Protein AF-A0A7S3RSC1-F1 (afdb_monomer)

Structure (mmCIF, N/CA/C/O backbone):
data_AF-A0A7S3RSC1-F1
#
_entry.id   AF-A0A7S3RSC1-F1
#
loop_
_atom_site.group_PDB
_atom_site.id
_atom_site.type_symbol
_atom_site.label_atom_id
_atom_site.label_alt_id
_atom_site.label_comp_id
_atom_site.label_asym_id
_atom_site.label_entity_id
_atom_site.label_seq_id
_atom_site.pdbx_PDB_ins_code
_atom_site.Cartn_x
_atom_site.Cartn_y
_atom_site.Cartn_z
_atom_site.occupancy
_atom_site.B_iso_or_equiv
_atom_site.auth_seq_id
_atom_site.auth_comp_id
_atom_site.auth_asym_id
_atom_site.auth_atom_id
_atom_site.pdbx_PDB_model_num
ATOM 1 N N . ALA A 1 1 ? -60.407 -25.930 -36.456 1.00 52.09 1 ALA A N 1
ATOM 2 C CA . ALA A 1 1 ? -60.220 -24.489 -36.729 1.00 52.09 1 ALA A CA 1
ATOM 3 C C . ALA A 1 1 ? -61.277 -23.708 -35.962 1.00 52.09 1 ALA A C 1
ATOM 5 O O . ALA A 1 1 ? -62.392 -24.206 -35.848 1.00 52.09 1 ALA A O 1
ATOM 6 N N . PRO A 1 2 ? -60.918 -22.551 -35.393 1.00 59.12 2 PRO A N 1
ATOM 7 C CA . PRO A 1 2 ? -61.461 -21.304 -35.944 1.00 59.12 2 PRO A CA 1
ATOM 8 C C . PRO A 1 2 ? -60.361 -20.266 -36.227 1.00 59.12 2 PRO A C 1
ATOM 10 O O . PRO A 1 2 ? -59.358 -20.214 -35.521 1.00 59.12 2 PRO A O 1
ATOM 13 N N . HIS A 1 3 ? -60.561 -19.422 -37.241 1.00 49.22 3 HIS A N 1
ATOM 14 C CA . HIS A 1 3 ? -59.732 -18.232 -37.463 1.00 49.22 3 HIS A CA 1
ATOM 15 C C . HIS A 1 3 ? -60.377 -17.024 -36.770 1.00 49.22 3 HIS A C 1
ATOM 17 O O . HIS A 1 3 ? -61.541 -16.723 -37.025 1.00 49.22 3 HIS A O 1
ATOM 23 N N . GLY A 1 4 ? -59.623 -16.340 -35.905 1.00 54.25 4 GLY A N 1
ATOM 24 C CA . GLY A 1 4 ? -60.003 -15.046 -35.324 1.00 54.25 4 GLY A CA 1
ATOM 25 C C . GLY A 1 4 ? -59.421 -13.871 -36.130 1.00 54.25 4 GLY A C 1
ATOM 26 O O . GLY A 1 4 ? -58.353 -14.031 -36.724 1.00 54.25 4 GLY A O 1
ATOM 27 N N . PRO A 1 5 ? -60.095 -12.706 -36.183 1.00 70.88 5 PRO A N 1
ATOM 28 C CA . PRO A 1 5 ? -59.667 -11.568 -37.000 1.00 70.88 5 PRO A CA 1
ATOM 29 C C . PRO A 1 5 ? -58.577 -10.704 -36.327 1.00 70.88 5 PRO A C 1
ATOM 31 O O . PRO A 1 5 ? -58.521 -10.632 -35.098 1.00 70.88 5 PRO A O 1
ATOM 34 N N . PRO A 1 6 ? -57.744 -9.988 -37.108 1.00 60.97 6 PRO A N 1
ATOM 35 C CA . PRO A 1 6 ? -56.799 -9.001 -36.585 1.00 60.97 6 PRO A CA 1
ATOM 36 C C . PRO A 1 6 ? -57.504 -7.678 -36.236 1.00 60.97 6 PRO A C 1
ATOM 38 O O . PRO A 1 6 ? -58.285 -7.160 -37.034 1.00 60.97 6 PRO A O 1
ATOM 41 N N . ALA A 1 7 ? -57.201 -7.106 -35.067 1.00 57.28 7 ALA A N 1
ATOM 42 C CA . ALA A 1 7 ? -57.778 -5.843 -34.597 1.00 57.28 7 ALA A CA 1
ATOM 43 C C . ALA A 1 7 ? -56.766 -4.680 -34.647 1.00 57.28 7 ALA A C 1
ATOM 45 O O . ALA A 1 7 ? -55.602 -4.828 -34.284 1.00 57.28 7 ALA A O 1
ATOM 46 N N . SER A 1 8 ? -57.251 -3.528 -35.111 1.00 54.34 8 SER A N 1
ATOM 47 C CA . SER A 1 8 ? -56.540 -2.301 -35.494 1.00 54.34 8 SER A CA 1
ATOM 48 C C . SER A 1 8 ? -55.375 -1.812 -34.621 1.00 54.34 8 SER A C 1
ATOM 50 O O . SER A 1 8 ? -55.466 -1.717 -33.399 1.00 54.34 8 SER A O 1
ATOM 52 N N . LEU A 1 9 ? -54.344 -1.302 -35.306 1.00 49.41 9 LEU A N 1
ATOM 53 C CA . LEU A 1 9 ? -53.326 -0.400 -34.758 1.00 49.41 9 LEU A CA 1
ATOM 54 C C . LEU A 1 9 ? -53.970 0.878 -34.186 1.00 49.41 9 LEU A C 1
ATOM 56 O O . LEU A 1 9 ? -54.550 1.669 -34.931 1.00 49.41 9 LEU A O 1
ATOM 60 N N . ALA A 1 10 ? -53.806 1.124 -32.886 1.00 52.69 10 ALA A N 1
ATOM 61 C CA . ALA A 1 10 ? -54.177 2.386 -32.248 1.00 52.69 10 ALA A CA 1
ATOM 62 C C . ALA A 1 10 ? -52.951 3.312 -32.143 1.00 52.69 10 ALA A C 1
ATOM 64 O O . ALA A 1 10 ? -52.103 3.146 -31.267 1.00 52.69 10 ALA A O 1
ATOM 65 N N . VAL A 1 11 ? -52.846 4.302 -33.037 1.00 54.62 11 VAL A N 1
ATOM 66 C CA . VAL A 1 11 ? -51.752 5.291 -33.014 1.00 54.62 11 VAL A CA 1
ATOM 67 C C . VAL A 1 11 ? -51.987 6.299 -31.885 1.00 54.62 11 VAL A C 1
ATOM 69 O O . VAL A 1 11 ? -52.678 7.306 -32.057 1.00 54.62 11 VAL A O 1
ATOM 72 N N . ALA A 1 12 ? -51.405 6.030 -30.717 1.00 52.81 12 ALA A N 1
ATOM 73 C CA . ALA A 1 12 ? -51.439 6.932 -29.572 1.00 52.81 12 ALA A CA 1
ATOM 74 C C . ALA A 1 12 ? -50.651 8.223 -29.870 1.00 52.81 12 ALA A C 1
ATOM 76 O O . ALA A 1 12 ? -49.420 8.238 -29.877 1.00 52.81 12 ALA A O 1
ATOM 77 N N . ARG A 1 13 ? -51.365 9.327 -30.122 1.00 56.28 13 ARG A N 1
ATOM 78 C CA . ARG A 1 13 ? -50.759 10.658 -30.274 1.00 56.28 13 ARG A CA 1
ATOM 79 C C . ARG A 1 13 ? -50.135 11.109 -28.949 1.00 56.28 13 ARG A C 1
ATOM 81 O O . ARG A 1 13 ? -50.829 11.219 -27.942 1.00 56.28 13 ARG A O 1
ATOM 88 N N . LEU A 1 14 ? -48.839 11.421 -28.978 1.00 50.50 14 LEU A N 1
ATOM 89 C CA . LEU A 1 14 ? -48.087 11.961 -27.842 1.00 50.50 14 LEU A CA 1
ATOM 90 C C . LEU A 1 14 ? -48.482 13.420 -27.557 1.00 50.50 14 LEU A C 1
ATOM 92 O O . LEU A 1 14 ? -47.854 14.359 -28.044 1.00 50.50 14 LEU A O 1
ATOM 96 N N . THR A 1 15 ? -49.525 13.614 -26.752 1.00 61.00 15 THR A N 1
ATOM 97 C CA . THR A 1 15 ? -49.905 14.935 -26.231 1.00 61.00 15 THR A CA 1
ATOM 98 C C . THR A 1 15 ? -48.984 15.318 -25.070 1.00 61.00 15 THR A C 1
ATOM 100 O O . THR A 1 15 ? -49.242 14.973 -23.919 1.00 61.00 15 THR A O 1
ATOM 103 N N . LEU A 1 16 ? -47.891 16.023 -25.375 1.00 63.22 16 LEU A N 1
ATOM 104 C CA . LEU A 1 16 ? -46.964 16.572 -24.378 1.00 63.22 16 LEU A CA 1
ATOM 105 C C . LEU A 1 16 ? -47.671 17.593 -23.457 1.00 63.22 16 LEU A C 1
ATOM 107 O O . LEU A 1 16 ? -48.213 18.578 -23.967 1.00 63.22 16 LEU A O 1
ATOM 111 N N . PRO A 1 17 ? -47.653 17.418 -22.120 1.00 66.06 17 PRO A N 1
ATOM 112 C CA . PRO A 1 17 ? -48.167 18.420 -21.192 1.00 66.06 17 PRO A CA 1
ATOM 113 C C . PRO A 1 17 ? -47.237 19.643 -21.114 1.00 66.06 17 PRO A C 1
ATOM 115 O O . PRO A 1 17 ? -46.012 19.527 -21.123 1.00 66.06 17 PRO A O 1
ATOM 118 N N . HIS A 1 18 ? -47.834 20.832 -21.035 1.00 66.75 18 HIS A N 1
ATOM 119 C CA . HIS A 1 18 ? -47.132 22.118 -21.026 1.00 66.75 18 HIS A CA 1
ATOM 120 C C . HIS A 1 18 ? -46.450 22.393 -19.667 1.00 66.75 18 HIS A C 1
ATOM 122 O O . HIS A 1 18 ? -47.103 22.229 -18.634 1.00 66.75 18 HIS A O 1
ATOM 128 N N . PRO A 1 19 ? -45.181 22.848 -19.624 1.00 73.12 19 PRO A N 1
ATOM 129 C CA . PRO A 1 19 ? -44.508 23.167 -18.366 1.00 73.12 19 PRO A CA 1
ATOM 130 C C . PRO A 1 19 ? -45.034 24.484 -17.756 1.00 73.12 19 PRO A C 1
ATOM 132 O O . PRO A 1 19 ? -45.193 25.472 -18.480 1.00 73.12 19 PRO A O 1
ATOM 135 N N . PRO A 1 20 ? -45.279 24.553 -16.433 1.00 66.88 20 PRO A N 1
ATOM 136 C CA . PRO A 1 20 ? -45.721 25.781 -15.778 1.00 66.88 20 PRO A CA 1
ATOM 137 C C . PRO A 1 20 ? -44.596 26.826 -15.725 1.00 66.88 20 PRO A C 1
ATOM 139 O O . PRO A 1 20 ? -43.451 26.523 -15.391 1.00 66.88 20 PRO A O 1
ATOM 142 N N . ARG A 1 21 ? -44.930 28.087 -16.022 1.00 56.00 21 ARG A N 1
ATOM 143 C CA . ARG A 1 21 ? -43.993 29.217 -15.934 1.00 56.00 21 ARG A CA 1
ATOM 144 C C . ARG A 1 21 ? -43.819 29.657 -14.478 1.00 56.00 21 ARG A C 1
ATOM 146 O O . ARG A 1 21 ? -44.781 30.112 -13.865 1.00 56.00 21 ARG A O 1
ATOM 153 N N . LEU A 1 22 ? -42.596 29.586 -13.955 1.00 69.00 22 LEU A N 1
ATOM 154 C CA . LEU A 1 22 ? -42.245 30.177 -12.660 1.00 69.00 22 LEU A CA 1
ATOM 155 C C . LEU A 1 22 ? -41.920 31.678 -12.815 1.00 69.00 22 LEU A C 1
ATOM 157 O O . LEU A 1 22 ? -41.262 32.051 -13.790 1.00 69.00 22 LEU A O 1
ATOM 161 N N . PRO A 1 23 ? -42.357 32.552 -11.887 1.00 62.09 23 PRO A N 1
ATOM 162 C CA . PRO A 1 23 ? -42.063 33.981 -11.942 1.00 62.09 23 PRO A CA 1
ATOM 163 C C . PRO A 1 23 ? -40.624 34.289 -11.497 1.00 62.09 23 PRO A C 1
ATOM 165 O O . PRO A 1 23 ? -40.149 33.794 -10.476 1.00 62.09 23 PRO A O 1
ATOM 168 N N . LEU A 1 24 ? -39.944 35.165 -12.240 1.00 53.75 24 LEU A N 1
ATOM 169 C CA . LEU A 1 24 ? -38.608 35.663 -11.904 1.00 53.75 24 LEU A CA 1
ATOM 170 C C . LEU A 1 24 ? -38.687 36.726 -10.796 1.00 53.75 24 LEU A C 1
ATOM 172 O O . LEU A 1 24 ? -38.751 37.920 -11.083 1.00 53.75 24 LEU A O 1
ATOM 176 N N . HIS A 1 25 ? -38.656 36.306 -9.530 1.00 55.81 25 HIS A N 1
ATOM 177 C CA . HIS A 1 25 ? -38.507 37.241 -8.413 1.00 55.81 25 HIS A CA 1
ATOM 178 C C . HIS A 1 25 ? -37.029 37.586 -8.186 1.00 55.81 25 HIS A C 1
ATOM 180 O O . HIS A 1 25 ? -36.290 36.873 -7.509 1.00 55.81 25 HIS A O 1
ATOM 186 N N . THR A 1 26 ? -36.588 38.707 -8.755 1.00 54.84 26 THR A N 1
ATOM 187 C CA . THR A 1 26 ? -35.277 39.296 -8.461 1.00 54.84 26 THR A CA 1
ATOM 188 C C . THR A 1 26 ? -35.242 39.839 -7.033 1.00 54.84 26 THR A C 1
ATOM 190 O O . THR A 1 26 ? -35.991 40.763 -6.716 1.00 54.84 26 THR A O 1
ATOM 193 N N . HIS A 1 27 ? -34.329 39.333 -6.202 1.00 59.62 27 HIS A N 1
ATOM 194 C CA . HIS A 1 27 ? -33.933 39.971 -4.944 1.00 59.62 27 HIS A CA 1
ATOM 195 C C . HIS A 1 27 ? -32.474 40.449 -5.042 1.00 59.62 27 HIS A C 1
ATOM 197 O O . HIS A 1 27 ? -31.606 39.651 -5.405 1.00 59.62 27 HIS A O 1
ATOM 203 N N . PRO A 1 28 ? -32.176 41.728 -4.748 1.00 57.78 28 PRO A N 1
ATOM 204 C CA . PRO A 1 28 ? -30.807 42.227 -4.719 1.00 57.78 28 PRO A CA 1
ATOM 205 C C . PRO A 1 28 ? -30.093 41.855 -3.409 1.00 57.78 28 PRO A C 1
ATOM 207 O O . PRO A 1 28 ? -30.738 41.709 -2.377 1.00 57.78 28 PRO A O 1
ATOM 210 N N . ALA A 1 29 ? -28.763 41.746 -3.510 1.00 50.09 29 ALA A N 1
ATOM 211 C CA . ALA A 1 29 ? -27.701 41.876 -2.498 1.00 50.09 29 ALA A CA 1
ATOM 212 C C . ALA A 1 29 ? -28.018 41.758 -0.987 1.00 50.09 29 ALA A C 1
ATOM 214 O O . ALA A 1 29 ? -28.895 42.438 -0.476 1.00 50.09 29 ALA A O 1
ATOM 215 N N . LEU A 1 30 ? -27.118 41.091 -0.244 1.00 50.97 30 LEU A N 1
ATOM 216 C CA . LEU A 1 30 ? -26.369 41.680 0.889 1.00 50.97 30 LEU A CA 1
ATOM 217 C C . LEU A 1 30 ? -25.223 40.737 1.341 1.00 50.97 30 LEU A C 1
ATOM 219 O O . LEU A 1 30 ? -25.374 39.522 1.340 1.00 50.97 30 LEU A O 1
ATOM 223 N N . LEU A 1 31 ? -24.081 41.329 1.716 1.00 51.41 31 LEU A N 1
ATOM 224 C CA . LEU A 1 31 ? -22.912 40.750 2.413 1.00 51.41 31 LEU A CA 1
ATOM 225 C C . LEU A 1 31 ? -22.447 39.328 2.010 1.00 51.41 31 LEU A C 1
ATOM 227 O O . LEU A 1 31 ? -22.673 38.349 2.724 1.00 51.41 31 LEU A O 1
ATOM 231 N N . SER A 1 32 ? -21.591 39.251 0.984 1.00 44.88 32 SER A N 1
ATOM 232 C CA . SER A 1 32 ? -20.537 38.223 0.994 1.00 44.88 32 SER A CA 1
ATOM 233 C C . SER A 1 32 ? -19.529 38.553 2.104 1.00 44.88 32 SER A C 1
ATOM 235 O O . SER A 1 32 ? -19.110 39.704 2.244 1.00 44.88 32 SER A O 1
ATOM 237 N N . ARG A 1 33 ? -19.175 37.562 2.927 1.00 59.78 33 ARG A N 1
ATOM 238 C CA . ARG A 1 33 ? -18.290 37.731 4.095 1.00 59.78 33 ARG A CA 1
ATOM 239 C C . ARG A 1 33 ? -16.827 37.876 3.642 1.00 59.78 33 ARG A C 1
ATOM 241 O O . ARG A 1 33 ? -16.446 37.238 2.661 1.00 59.78 33 ARG A O 1
ATOM 248 N N . PRO A 1 34 ? -15.985 38.662 4.340 1.00 58.81 34 PRO A N 1
ATOM 249 C CA . PRO A 1 34 ? -14.574 38.775 3.987 1.00 58.81 34 PRO A CA 1
ATOM 250 C C . PRO A 1 34 ? -13.874 37.416 4.111 1.00 58.81 34 PRO A C 1
ATOM 252 O O . PRO A 1 34 ? -13.993 36.736 5.132 1.00 58.81 34 PRO A O 1
ATOM 255 N N . MET A 1 35 ? -13.120 37.042 3.075 1.00 46.06 35 MET A N 1
ATOM 256 C CA . MET A 1 35 ? -12.218 35.891 3.109 1.00 46.06 35 MET A CA 1
ATOM 257 C C . MET A 1 35 ? -11.156 36.117 4.186 1.00 46.06 35 MET A C 1
ATOM 259 O O . MET A 1 35 ? -10.300 36.991 4.048 1.00 46.06 35 MET A O 1
ATOM 263 N N . SER A 1 36 ? -11.206 35.330 5.262 1.00 48.25 36 SER A N 1
ATOM 264 C CA . SER A 1 36 ? -10.153 35.328 6.275 1.00 48.25 36 SER A CA 1
ATOM 265 C C . SER A 1 36 ? -8.929 34.622 5.697 1.00 48.25 36 SER A C 1
ATOM 267 O O . SER A 1 36 ? -8.838 33.395 5.697 1.00 48.25 36 SER A O 1
ATOM 269 N N . VAL A 1 37 ? -8.009 35.411 5.141 1.00 50.31 37 VAL A N 1
ATOM 270 C CA . VAL A 1 37 ? -6.727 34.935 4.612 1.00 50.31 37 VAL A CA 1
ATOM 271 C C . VAL A 1 37 ? -5.821 34.493 5.761 1.00 50.31 37 VAL A C 1
ATOM 273 O O . VAL A 1 37 ? -4.965 35.237 6.232 1.00 50.31 37 VAL A O 1
ATOM 276 N N . PHE A 1 38 ? -6.022 33.260 6.227 1.00 44.09 38 PHE A N 1
ATOM 277 C CA . PHE A 1 38 ? -5.171 32.617 7.225 1.00 44.09 38 PHE A CA 1
ATOM 278 C C . PHE A 1 38 ? -3.805 32.273 6.613 1.00 44.09 38 PHE A C 1
ATOM 280 O O . PHE A 1 38 ? -3.524 31.143 6.215 1.00 44.09 38 PHE A O 1
ATOM 287 N N . THR A 1 39 ? -2.934 33.278 6.523 1.00 54.06 39 THR A N 1
ATOM 288 C CA . THR A 1 39 ? -1.543 33.152 6.077 1.00 54.06 39 THR A CA 1
ATOM 289 C C . THR A 1 39 ? -0.688 32.484 7.158 1.00 54.06 39 THR A C 1
ATOM 291 O O . THR A 1 39 ? 0.206 33.108 7.733 1.00 54.06 39 THR A O 1
ATOM 294 N N . LEU A 1 40 ? -0.960 31.210 7.456 1.00 44.56 40 LEU A N 1
ATOM 295 C CA . LEU A 1 40 ? -0.165 30.412 8.390 1.00 44.56 40 LEU A CA 1
ATOM 296 C C . LEU A 1 40 ? 1.123 29.927 7.706 1.00 44.56 40 LEU A C 1
ATOM 298 O O . LEU A 1 40 ? 1.284 28.757 7.365 1.00 44.56 40 LEU A O 1
ATOM 302 N N . SER A 1 41 ? 2.036 30.866 7.461 1.00 45.03 41 SER A N 1
ATOM 303 C CA . SER A 1 41 ? 3.346 30.568 6.889 1.00 45.03 41 SER A CA 1
ATOM 304 C C . SER A 1 41 ? 4.318 30.061 7.956 1.00 45.03 41 SER A C 1
ATOM 306 O O . SER A 1 41 ? 4.399 30.614 9.049 1.00 45.03 41 SER A O 1
ATOM 308 N N . HIS A 1 42 ? 5.117 29.065 7.572 1.00 52.28 42 HIS A N 1
ATOM 309 C CA . HIS A 1 42 ? 6.336 28.614 8.247 1.00 52.28 42 HIS A CA 1
ATOM 310 C C . HIS A 1 42 ? 6.219 28.054 9.682 1.00 52.28 42 HIS A C 1
ATOM 312 O O . HIS A 1 42 ? 6.283 28.776 10.675 1.00 52.28 42 HIS A O 1
ATOM 318 N N . ARG A 1 43 ? 6.384 26.727 9.782 1.00 56.47 43 ARG A N 1
ATOM 319 C CA . ARG A 1 43 ? 7.538 26.175 10.517 1.00 56.47 43 ARG A CA 1
ATOM 320 C C . ARG A 1 43 ? 7.989 24.824 9.957 1.00 56.47 43 ARG A C 1
ATOM 322 O O . ARG A 1 43 ? 7.339 23.804 10.139 1.00 56.47 43 ARG A O 1
ATOM 329 N N . LEU A 1 44 ? 9.158 24.840 9.320 1.00 53.47 44 LEU A N 1
ATOM 330 C CA . LEU A 1 44 ? 9.995 23.656 9.141 1.00 53.47 44 LEU A CA 1
ATOM 331 C C . LEU A 1 44 ? 10.424 23.131 10.517 1.00 53.47 44 LEU A C 1
ATOM 333 O O . LEU A 1 44 ? 10.986 23.897 11.298 1.00 53.47 44 LEU A O 1
ATOM 337 N N . LEU A 1 45 ? 10.230 21.837 10.767 1.00 55.84 45 LEU A N 1
ATOM 338 C CA . LEU A 1 45 ? 11.041 21.030 11.686 1.00 55.84 45 LEU A CA 1
ATOM 339 C C . LEU A 1 45 ? 10.741 19.551 11.418 1.00 55.84 45 LEU A C 1
ATOM 341 O O . LEU A 1 45 ? 9.681 19.043 11.769 1.00 55.84 45 LEU A O 1
ATOM 345 N N . GLY A 1 46 ? 11.658 18.871 10.729 1.00 47.91 46 GLY A N 1
ATOM 346 C CA . GLY A 1 46 ? 11.503 17.455 10.411 1.00 47.91 46 GLY A CA 1
ATOM 347 C C . GLY A 1 46 ? 11.793 16.579 11.627 1.00 47.91 46 GLY A C 1
ATOM 348 O O . GLY A 1 46 ? 12.873 16.671 12.205 1.00 47.91 46 GLY A O 1
ATOM 349 N N . VAL A 1 47 ? 10.865 15.684 11.967 1.00 49.00 47 VAL A N 1
ATOM 350 C CA . VAL A 1 47 ? 11.076 14.624 12.960 1.00 49.00 47 VAL A CA 1
ATOM 351 C C . VAL A 1 47 ? 10.988 13.278 12.246 1.00 49.00 47 VAL A C 1
ATOM 353 O O . VAL A 1 47 ? 9.916 12.696 12.107 1.00 49.00 47 VAL A O 1
ATOM 356 N N . ARG A 1 48 ? 12.135 12.765 11.780 1.00 49.06 48 ARG A N 1
ATOM 357 C CA . ARG A 1 48 ? 12.253 11.352 11.383 1.00 49.06 48 ARG A CA 1
ATOM 358 C C . ARG A 1 48 ? 12.237 10.521 12.667 1.00 49.06 48 ARG A C 1
ATOM 360 O O . ARG A 1 48 ? 13.282 10.324 13.284 1.00 49.06 48 ARG A O 1
ATOM 367 N N . ALA A 1 49 ? 11.0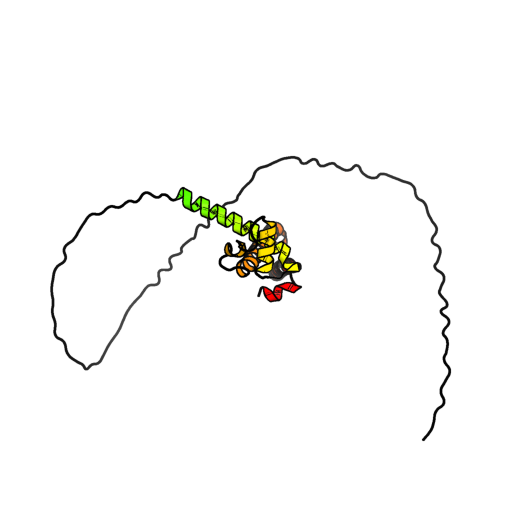50 10.090 13.091 1.00 43.66 49 ALA A N 1
ATOM 368 C CA . ALA A 1 49 ? 10.845 9.288 14.295 1.00 43.66 49 ALA A CA 1
ATOM 369 C C . ALA A 1 49 ? 11.396 7.860 14.107 1.00 43.66 49 ALA A C 1
ATOM 371 O O . ALA A 1 49 ? 10.661 6.913 13.844 1.00 43.66 49 ALA A O 1
ATOM 372 N N . GLY A 1 50 ? 12.719 7.714 14.210 1.00 43.34 50 GLY A N 1
ATOM 373 C CA . GLY A 1 50 ? 13.421 6.437 14.091 1.00 43.34 50 GLY A CA 1
ATOM 374 C C . GLY A 1 50 ? 13.150 5.515 15.278 1.00 43.34 50 GLY A C 1
ATOM 375 O O . GLY A 1 50 ? 13.972 5.417 16.189 1.00 43.34 50 GLY A O 1
ATOM 376 N N . TYR A 1 51 ? 12.009 4.824 15.267 1.00 48.00 51 TYR A N 1
ATOM 377 C CA . TYR A 1 51 ? 11.647 3.848 16.292 1.00 48.00 51 TYR A CA 1
ATOM 378 C C . TYR A 1 51 ? 12.479 2.566 16.166 1.00 48.00 51 TYR A C 1
ATOM 380 O O . TYR A 1 51 ? 12.112 1.600 15.501 1.00 48.00 51 TYR A O 1
ATOM 388 N N . SER A 1 52 ? 13.624 2.561 16.851 1.00 48.19 52 SER A N 1
ATOM 389 C CA . SER A 1 52 ? 14.444 1.366 17.046 1.00 48.19 52 SER A CA 1
ATOM 390 C C . SER A 1 52 ? 13.666 0.313 17.844 1.00 48.19 52 SER A C 1
ATOM 392 O O . SER A 1 52 ? 13.351 0.510 19.021 1.00 48.19 52 SER A O 1
ATOM 394 N N . ALA A 1 53 ? 13.341 -0.811 17.203 1.00 45.28 53 ALA A N 1
ATOM 395 C CA . ALA A 1 53 ? 12.560 -1.886 17.803 1.00 45.28 53 ALA A CA 1
ATOM 396 C C . ALA A 1 53 ? 13.380 -2.663 18.853 1.00 45.28 53 ALA A C 1
ATOM 398 O O . ALA A 1 53 ? 14.067 -3.638 18.546 1.00 45.28 53 ALA A O 1
ATOM 399 N N . ALA A 1 54 ? 13.289 -2.243 20.118 1.00 47.78 54 ALA A N 1
ATOM 400 C CA . ALA A 1 54 ? 13.920 -2.914 21.254 1.00 47.78 54 ALA A CA 1
ATOM 401 C C . ALA A 1 54 ? 13.262 -4.281 21.548 1.00 47.78 54 ALA A C 1
ATOM 403 O O . ALA A 1 54 ? 12.367 -4.404 22.389 1.00 47.78 54 ALA A O 1
ATOM 404 N N . GLY A 1 55 ? 13.710 -5.321 20.838 1.00 38.22 55 GLY A N 1
ATOM 405 C CA . GLY A 1 55 ? 13.213 -6.691 20.965 1.00 38.22 55 GLY A CA 1
ATOM 406 C C . GLY A 1 55 ? 13.418 -7.278 22.365 1.00 38.22 55 GLY A C 1
ATOM 407 O O . GLY A 1 55 ? 14.527 -7.647 22.747 1.00 38.22 55 GLY A O 1
ATOM 408 N N . ARG A 1 56 ? 12.332 -7.412 23.135 1.00 50.59 56 ARG A N 1
ATOM 409 C CA . ARG A 1 56 ? 12.343 -8.062 24.456 1.00 50.59 56 ARG A CA 1
ATOM 410 C C . ARG A 1 56 ? 12.328 -9.587 24.321 1.00 50.59 56 ARG A C 1
ATOM 412 O O . ARG A 1 56 ? 11.272 -10.214 24.371 1.00 50.59 56 ARG A O 1
ATOM 419 N N . CYS A 1 57 ? 13.509 -10.187 24.188 1.00 38.72 57 CYS A N 1
ATOM 420 C CA . CYS A 1 57 ? 13.698 -11.640 24.183 1.00 38.72 57 CYS A CA 1
ATOM 421 C C . CYS A 1 57 ? 13.389 -12.268 25.558 1.00 38.72 57 CYS A C 1
ATOM 423 O O . CYS A 1 57 ? 14.279 -12.458 26.387 1.00 38.72 57 CYS A O 1
ATOM 425 N N . VAL A 1 58 ? 12.124 -12.619 25.807 1.00 49.34 58 VAL A N 1
ATOM 426 C CA . VAL A 1 58 ? 11.713 -13.359 27.013 1.00 49.34 58 VAL A CA 1
ATOM 427 C C . VAL A 1 58 ? 12.116 -14.831 26.879 1.00 49.34 58 VAL A C 1
ATOM 429 O O . VAL A 1 58 ? 11.406 -15.642 26.285 1.00 49.34 58 VAL A O 1
ATOM 432 N N . ALA A 1 59 ? 13.267 -15.187 27.447 1.00 44.59 59 ALA A N 1
ATOM 433 C CA . ALA A 1 59 ? 13.790 -16.551 27.430 1.00 44.59 59 ALA A CA 1
ATOM 434 C C . ALA A 1 59 ? 12.933 -17.511 28.284 1.00 44.59 59 ALA A C 1
ATOM 436 O O . ALA A 1 59 ? 13.137 -17.645 29.495 1.00 44.59 59 ALA A O 1
ATOM 437 N N . ARG A 1 60 ? 11.984 -18.225 27.658 1.00 44.28 60 ARG A N 1
ATOM 438 C CA . ARG A 1 60 ? 11.244 -19.316 28.315 1.00 44.28 60 ARG A CA 1
ATOM 439 C C . ARG A 1 60 ? 12.153 -20.524 28.548 1.00 44.28 60 ARG A C 1
ATOM 441 O O . ARG A 1 60 ? 12.385 -21.339 27.661 1.00 44.28 60 ARG A O 1
ATOM 448 N N . ARG A 1 61 ? 12.624 -20.654 29.787 1.00 52.19 61 ARG A N 1
ATOM 449 C CA . ARG A 1 61 ? 13.316 -21.841 30.296 1.00 52.19 61 ARG 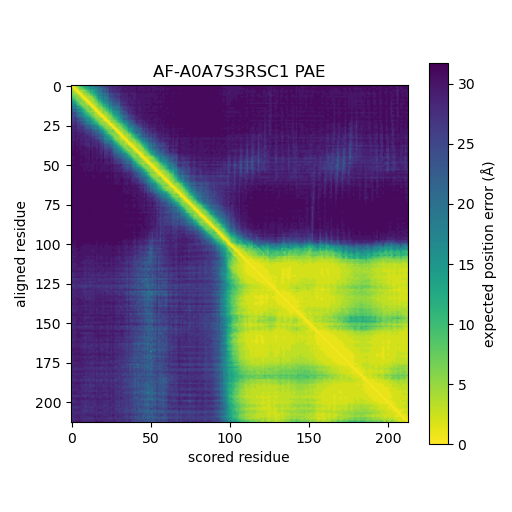A CA 1
ATOM 450 C C . ARG A 1 61 ? 12.280 -22.946 30.546 1.00 52.19 61 ARG A C 1
ATOM 452 O O . ARG A 1 61 ? 11.442 -22.794 31.430 1.00 52.19 61 ARG A O 1
ATOM 459 N N . VAL A 1 62 ? 12.330 -24.041 29.788 1.00 49.62 62 VAL A N 1
ATOM 460 C CA . VAL A 1 62 ? 11.544 -25.262 30.056 1.00 49.62 62 VAL A CA 1
ATOM 461 C C . VAL A 1 62 ? 12.510 -26.342 30.541 1.00 49.62 62 VAL A C 1
ATOM 463 O O . VAL A 1 62 ? 13.510 -26.618 29.884 1.00 49.62 62 VAL A O 1
ATOM 466 N N . GLY A 1 63 ? 12.260 -26.888 31.733 1.00 37.47 63 GLY A N 1
ATOM 467 C CA . GLY A 1 63 ? 13.137 -27.873 32.371 1.00 37.47 63 GLY A CA 1
ATOM 468 C C . GLY A 1 63 ? 12.929 -29.301 31.858 1.00 37.47 63 GLY A C 1
ATOM 469 O O . GLY A 1 63 ? 11.865 -29.632 31.342 1.00 37.47 63 GLY A O 1
ATOM 470 N N . ARG A 1 64 ? 13.941 -30.157 32.055 1.00 46.31 64 ARG A N 1
ATOM 471 C CA . ARG A 1 64 ? 13.918 -31.592 31.726 1.00 46.31 64 ARG A CA 1
ATOM 472 C C . ARG A 1 64 ? 14.252 -32.446 32.956 1.00 46.31 64 ARG A C 1
ATOM 474 O O . ARG A 1 64 ? 15.369 -32.361 33.458 1.00 46.31 64 ARG A O 1
ATOM 481 N N . PRO A 1 65 ? 13.322 -33.310 33.375 1.00 49.53 65 PRO A N 1
ATOM 482 C CA . PRO A 1 65 ? 13.619 -34.623 33.967 1.00 49.53 65 PRO A CA 1
ATOM 483 C C . PRO A 1 65 ? 12.718 -35.727 33.357 1.00 49.53 65 PRO A C 1
ATOM 485 O O . PRO A 1 65 ? 11.727 -35.411 32.708 1.00 49.53 65 PRO A O 1
ATOM 488 N N . LEU A 1 66 ? 12.936 -37.034 33.529 1.00 34.16 66 LEU A N 1
ATOM 489 C CA . LEU A 1 66 ? 14.144 -37.855 33.734 1.00 34.16 66 LEU A CA 1
ATOM 490 C C . LEU A 1 66 ? 13.770 -39.294 33.277 1.00 34.16 66 LEU A C 1
ATOM 492 O O . LEU A 1 66 ? 12.590 -39.633 33.265 1.00 34.16 66 LEU A O 1
ATOM 496 N N . SER A 1 67 ? 14.728 -40.129 32.864 1.00 35.94 67 SER A N 1
ATOM 497 C CA . SER A 1 67 ? 14.455 -41.477 32.318 1.00 35.94 67 SER A CA 1
ATOM 498 C C . SER A 1 67 ? 14.141 -42.544 33.379 1.00 35.94 67 SER A C 1
ATOM 500 O O . SER A 1 67 ? 14.732 -42.513 34.457 1.00 35.94 67 SER A O 1
ATOM 502 N N . THR A 1 68 ? 13.375 -43.582 33.010 1.00 31.38 68 THR A N 1
ATOM 503 C CA . THR A 1 68 ? 13.358 -44.891 33.698 1.00 31.38 68 THR A CA 1
ATOM 504 C C . THR A 1 68 ? 13.250 -46.090 32.731 1.00 31.38 68 THR A C 1
ATOM 506 O O . THR A 1 68 ? 12.374 -46.139 31.879 1.00 31.38 68 THR A O 1
ATOM 509 N N . HIS A 1 69 ? 14.142 -47.065 32.950 1.00 35.53 69 HIS A N 1
ATOM 510 C CA . HIS A 1 69 ? 14.087 -48.513 32.654 1.00 35.53 69 HIS A CA 1
ATOM 511 C C . HIS A 1 69 ? 14.044 -49.136 31.229 1.00 35.53 69 HIS A C 1
ATOM 513 O O . HIS A 1 69 ? 13.027 -49.174 30.547 1.00 35.53 69 HIS A O 1
ATOM 519 N N . THR A 1 70 ? 15.165 -49.806 30.912 1.00 37.84 70 THR A N 1
ATOM 520 C CA . THR A 1 70 ? 15.373 -51.051 30.121 1.00 37.84 70 THR A CA 1
ATOM 521 C C . THR A 1 70 ? 14.747 -52.294 30.813 1.00 37.84 70 THR A C 1
ATOM 523 O O . THR A 1 70 ? 14.427 -52.165 32.004 1.00 37.84 70 THR A O 1
ATOM 526 N N . PRO A 1 71 ? 14.574 -53.489 30.171 1.00 48.16 71 PRO A N 1
ATOM 527 C CA . PRO A 1 71 ? 15.527 -54.240 29.304 1.00 48.16 71 PRO A CA 1
ATOM 528 C C . PRO A 1 71 ? 14.915 -54.718 27.941 1.00 48.16 71 PRO A C 1
ATOM 530 O O . PRO A 1 71 ? 13.837 -54.249 27.599 1.00 48.16 71 PRO A O 1
ATOM 533 N N . GLU A 1 72 ? 15.513 -55.554 27.064 1.00 27.64 72 GLU A N 1
ATOM 534 C CA . GLU A 1 72 ? 16.619 -56.542 27.176 1.00 27.64 72 GLU A CA 1
ATOM 535 C C . GLU A 1 72 ? 17.493 -56.705 25.888 1.00 27.64 72 GLU A C 1
ATOM 537 O O . GLU A 1 72 ? 17.358 -55.922 24.950 1.00 27.64 72 GLU A O 1
ATOM 542 N N . ARG A 1 73 ? 18.442 -57.668 25.884 1.00 32.69 73 ARG A N 1
ATOM 543 C CA . ARG A 1 73 ? 19.485 -57.960 24.849 1.00 32.69 73 ARG A CA 1
ATOM 544 C C . ARG A 1 73 ? 18.998 -59.078 23.870 1.00 32.69 73 ARG A C 1
ATOM 546 O O . ARG A 1 73 ? 17.803 -59.367 23.924 1.00 32.69 73 ARG A O 1
ATOM 553 N N . PRO A 1 74 ? 19.805 -59.764 23.008 1.00 47.62 74 PRO A N 1
ATOM 554 C CA . PRO A 1 74 ? 21.236 -59.656 22.612 1.00 47.62 74 PRO A CA 1
ATOM 555 C C . PRO A 1 74 ? 21.433 -59.377 21.082 1.00 47.62 74 PRO A C 1
ATOM 557 O O . PRO A 1 74 ? 20.464 -59.436 20.336 1.00 47.62 74 PRO A O 1
ATOM 560 N N . GLU A 1 75 ? 22.605 -59.110 20.476 1.00 30.20 75 GLU A N 1
ATOM 561 C CA . GLU A 1 75 ? 23.983 -58.772 20.921 1.00 30.20 75 GLU A CA 1
ATOM 562 C C . GLU A 1 75 ? 24.687 -57.884 19.822 1.00 30.20 75 GLU A C 1
ATOM 564 O O . GLU A 1 75 ? 23.951 -57.120 19.205 1.00 30.20 75 GLU A O 1
ATOM 569 N N . LEU A 1 76 ? 25.991 -57.827 19.443 1.00 30.12 76 LEU A N 1
ATOM 570 C CA . LEU A 1 76 ? 27.257 -58.585 19.657 1.00 30.12 76 LEU A CA 1
ATOM 571 C C . LEU A 1 76 ? 28.486 -57.715 19.232 1.00 30.12 76 LEU A C 1
ATOM 573 O O . LEU A 1 76 ? 28.322 -56.761 18.476 1.00 30.12 76 LEU A O 1
ATOM 577 N N . SER A 1 77 ? 29.708 -58.126 19.611 1.00 34.81 77 SER A N 1
ATOM 578 C CA . SER A 1 77 ? 31.043 -57.715 19.089 1.00 34.81 77 SER A CA 1
ATOM 579 C C . SER A 1 77 ? 31.573 -56.290 19.367 1.00 34.81 77 SER A C 1
ATOM 581 O O . SER A 1 77 ? 31.366 -55.364 18.586 1.00 34.81 77 SER A O 1
ATOM 583 N N . GLU A 1 78 ? 32.438 -56.172 20.384 1.00 37.59 78 GLU A N 1
ATOM 584 C CA . GLU A 1 78 ? 33.563 -55.206 20.411 1.00 37.59 78 GLU A CA 1
ATOM 585 C C . GLU A 1 78 ? 34.820 -55.824 19.715 1.00 37.59 78 GLU A C 1
ATOM 587 O O . GLU A 1 78 ? 34.740 -56.989 19.307 1.00 37.59 78 GLU A O 1
ATOM 592 N N . PRO A 1 79 ? 35.966 -55.113 19.526 1.00 41.16 79 PRO A N 1
ATOM 593 C CA . PRO A 1 79 ? 36.850 -54.708 20.635 1.00 41.16 79 PRO A CA 1
ATOM 594 C C . PRO A 1 79 ? 37.462 -53.285 20.554 1.00 41.16 79 PRO A C 1
ATOM 596 O O . PRO A 1 79 ? 38.119 -52.914 19.586 1.00 41.16 79 PRO A O 1
ATOM 599 N N . GLN A 1 80 ? 37.297 -52.540 21.651 1.00 29.84 80 GLN A N 1
ATOM 600 C CA . GLN A 1 80 ? 38.275 -51.680 22.351 1.00 29.84 80 GLN A CA 1
ATOM 601 C C . GLN A 1 80 ? 39.526 -51.128 21.619 1.00 29.84 80 GLN A C 1
ATOM 603 O O . GLN A 1 80 ? 40.403 -51.882 21.196 1.00 29.84 80 GLN A O 1
ATOM 608 N N . SER A 1 81 ? 39.734 -49.804 21.713 1.00 34.19 81 SER A N 1
ATOM 609 C CA . SER A 1 81 ? 41.063 -49.182 21.920 1.00 34.19 81 SER A CA 1
ATOM 610 C C . SER A 1 81 ? 40.953 -47.740 22.452 1.00 34.19 81 SER A C 1
ATOM 612 O O . SER A 1 81 ? 40.416 -46.861 21.787 1.00 34.19 81 SER A O 1
ATOM 614 N N . GLU A 1 82 ? 41.522 -47.506 23.633 1.00 35.03 82 GLU A N 1
ATOM 615 C CA . GLU A 1 82 ? 41.846 -46.206 24.253 1.00 35.03 82 GLU A CA 1
ATOM 616 C C . GLU A 1 82 ? 43.356 -46.224 24.625 1.00 35.03 82 GLU A C 1
ATOM 618 O O . GLU A 1 82 ? 43.930 -47.319 24.601 1.00 35.03 82 GLU A O 1
ATOM 623 N N . PRO A 1 83 ? 44.033 -45.109 25.008 1.00 43.22 83 PRO A N 1
ATOM 624 C CA . PRO A 1 83 ? 43.528 -43.756 25.298 1.00 43.22 83 PRO A CA 1
ATOM 625 C C . PRO A 1 83 ? 44.346 -42.599 24.643 1.00 43.22 83 PRO A C 1
ATOM 627 O O . PRO A 1 83 ? 45.230 -42.808 23.818 1.00 43.22 83 PRO A O 1
ATOM 630 N N . GLN A 1 84 ? 44.116 -41.381 25.165 1.00 28.98 84 GLN A N 1
ATOM 631 C CA . GLN A 1 84 ? 45.127 -40.373 25.568 1.00 28.98 84 GLN A CA 1
ATOM 632 C C . GLN A 1 84 ? 45.324 -39.060 24.767 1.00 28.98 84 GLN A C 1
ATOM 634 O O . GLN A 1 84 ? 45.383 -39.014 23.545 1.00 28.98 84 GLN A O 1
ATOM 639 N N . SER A 1 85 ? 45.562 -38.005 25.568 1.00 35.00 85 SER A N 1
ATOM 640 C CA . SER A 1 85 ? 46.248 -36.728 25.269 1.00 35.00 85 SER A CA 1
ATOM 641 C C . SER A 1 85 ? 45.472 -35.558 24.632 1.00 35.00 85 SER A C 1
ATOM 643 O O . SER A 1 85 ? 45.349 -35.429 23.419 1.00 35.00 85 SER A O 1
ATOM 645 N N . LYS A 1 86 ? 45.121 -34.580 25.487 1.00 37.75 86 LYS A N 1
ATOM 646 C CA . LYS A 1 86 ? 45.189 -33.141 25.144 1.00 37.75 86 LYS A CA 1
ATOM 647 C C . LYS A 1 86 ? 46.662 -32.687 25.166 1.00 37.75 86 LYS A C 1
ATOM 649 O O . LYS A 1 86 ? 47.458 -33.301 25.877 1.00 37.75 86 LYS A O 1
ATOM 654 N N . PRO A 1 87 ? 47.014 -31.586 24.484 1.00 39.19 87 PRO A N 1
ATOM 655 C CA . PRO A 1 87 ? 47.257 -30.356 25.255 1.00 39.19 87 PRO A CA 1
ATOM 656 C C . PRO A 1 87 ? 46.619 -29.099 24.627 1.00 39.19 87 PRO A C 1
ATOM 658 O O . PRO A 1 87 ? 45.937 -29.168 23.608 1.00 39.19 87 PRO A O 1
ATOM 661 N N . GLN A 1 88 ? 46.798 -27.947 25.281 1.00 37.69 88 GLN A N 1
ATOM 662 C CA . GLN A 1 88 ? 46.344 -26.635 24.800 1.00 37.69 88 GLN A CA 1
ATOM 663 C C . GLN A 1 88 ? 47.235 -26.078 23.677 1.00 37.69 88 GLN A C 1
ATOM 665 O O . GLN A 1 88 ? 48.427 -26.370 23.619 1.00 37.69 88 GLN A O 1
ATOM 670 N N . GLY A 1 89 ? 46.658 -25.197 22.856 1.00 32.72 89 GLY A N 1
ATOM 671 C CA . GLY A 1 89 ? 47.373 -24.224 22.031 1.00 32.72 89 GLY A CA 1
ATOM 672 C C . GLY A 1 89 ? 46.692 -22.863 22.184 1.00 32.72 89 GLY A C 1
ATOM 673 O O . GLY A 1 89 ? 45.471 -22.775 22.058 1.00 32.72 89 GLY A O 1
ATOM 674 N N . GLU A 1 90 ? 47.460 -21.832 22.526 1.00 31.97 90 GLU A N 1
ATOM 675 C CA . GLU A 1 90 ? 46.967 -20.476 22.799 1.00 31.97 90 GLU A CA 1
ATOM 676 C C . GLU A 1 90 ? 47.198 -19.534 21.602 1.00 31.97 90 GLU A C 1
ATOM 678 O O . GLU A 1 90 ? 47.844 -19.899 20.625 1.00 31.97 90 GLU A O 1
ATOM 683 N N . ALA A 1 91 ? 46.702 -18.300 21.732 1.00 35.31 91 ALA A N 1
ATOM 684 C CA . ALA A 1 91 ? 47.082 -17.124 20.947 1.00 35.31 91 ALA A CA 1
ATOM 685 C C . ALA A 1 91 ? 46.889 -17.176 19.414 1.00 35.31 91 ALA A C 1
ATOM 687 O O . ALA A 1 91 ? 47.763 -17.557 18.637 1.00 35.31 91 ALA A O 1
ATOM 688 N N . SER A 1 92 ? 45.795 -16.557 18.968 1.00 42.34 92 SER A N 1
ATOM 689 C CA . SER A 1 92 ? 45.875 -15.542 17.909 1.00 42.34 92 SER A CA 1
ATOM 690 C C . SER A 1 92 ? 44.727 -14.551 18.062 1.00 42.34 92 SER A C 1
ATOM 692 O O . SER A 1 92 ? 43.610 -14.793 17.608 1.00 42.34 92 SER A O 1
ATOM 694 N N . GLU A 1 93 ? 45.008 -13.419 18.706 1.00 42.41 93 GLU A N 1
ATOM 695 C CA . GLU A 1 93 ? 44.162 -12.236 18.589 1.00 42.41 93 GLU A CA 1
ATOM 696 C C . GLU A 1 93 ? 44.071 -11.804 17.122 1.00 42.41 93 GLU A C 1
ATOM 698 O O . GLU A 1 93 ? 45.074 -11.614 16.433 1.00 42.41 93 GLU A O 1
ATOM 703 N N . SER A 1 94 ? 42.846 -11.602 16.647 1.00 39.66 94 SER A N 1
ATOM 704 C CA . SER A 1 94 ? 42.591 -10.828 15.438 1.00 39.66 94 SER A CA 1
ATOM 705 C C . SER A 1 94 ? 41.375 -9.944 15.683 1.00 39.66 94 SER A C 1
ATOM 707 O O . SER A 1 94 ? 40.307 -10.127 15.097 1.00 39.66 94 SER A O 1
ATOM 709 N N . GLU A 1 95 ? 41.541 -8.988 16.601 1.00 45.56 95 GLU A N 1
ATOM 710 C CA . GLU A 1 95 ? 40.601 -7.885 16.797 1.00 45.56 95 GLU A CA 1
ATOM 711 C C . GLU A 1 95 ? 40.575 -7.007 15.537 1.00 45.56 95 GLU A C 1
ATOM 713 O O . GLU A 1 95 ? 41.240 -5.977 15.432 1.00 45.56 95 GLU A O 1
ATOM 718 N N . ARG A 1 96 ? 39.822 -7.441 14.522 1.00 47.69 96 ARG A N 1
ATOM 719 C CA . ARG A 1 96 ? 39.601 -6.659 13.306 1.00 47.69 96 ARG A CA 1
ATOM 720 C C . ARG A 1 96 ? 38.683 -5.475 13.653 1.00 47.69 96 ARG A C 1
ATOM 722 O O . ARG A 1 96 ? 37.522 -5.712 13.989 1.00 47.69 96 ARG A O 1
ATOM 729 N N . PRO A 1 97 ? 39.142 -4.215 13.539 1.00 47.19 97 PRO A N 1
ATOM 730 C CA . PRO A 1 97 ? 38.382 -3.068 14.023 1.00 47.19 97 PRO A CA 1
ATOM 731 C C . PRO A 1 97 ? 37.078 -2.848 13.243 1.00 47.19 97 PRO A C 1
ATOM 733 O O . PRO A 1 97 ? 37.048 -2.810 12.007 1.00 47.19 97 PRO A O 1
ATOM 736 N N . THR A 1 98 ? 35.998 -2.666 14.004 1.00 49.41 98 THR A N 1
ATOM 737 C CA . THR A 1 98 ? 34.612 -2.499 13.548 1.00 49.41 98 THR A CA 1
ATOM 738 C C . THR A 1 98 ? 34.444 -1.310 12.599 1.00 49.41 98 THR A C 1
ATOM 740 O O . THR A 1 98 ? 34.241 -0.170 13.008 1.00 49.41 98 THR A O 1
ATOM 743 N N . SER A 1 99 ? 34.458 -1.589 11.298 1.00 56.88 99 SER A N 1
ATOM 744 C CA . SER A 1 99 ? 34.362 -0.610 10.203 1.00 56.88 99 SER A CA 1
ATOM 745 C C . SER A 1 99 ? 32.912 -0.441 9.702 1.00 56.88 99 SER A C 1
ATOM 747 O O . SER A 1 99 ? 32.634 -0.354 8.509 1.00 56.88 99 SER A O 1
ATOM 749 N N . GLN A 1 100 ? 31.955 -0.409 10.637 1.00 59.69 100 GLN A N 1
ATOM 750 C CA . GLN A 1 100 ? 30.510 -0.471 10.359 1.00 59.69 100 GLN A CA 1
ATOM 751 C C . GLN A 1 100 ? 29.778 0.821 9.907 1.00 59.69 100 GLN A C 1
ATOM 753 O O . GLN A 1 100 ? 28.682 0.662 9.366 1.00 59.69 100 GLN A O 1
ATOM 758 N N . PRO A 1 101 ? 30.288 2.071 10.042 1.00 58.69 101 PRO A N 1
ATOM 759 C CA . PRO A 1 101 ? 29.520 3.255 9.626 1.00 58.69 101 PRO A CA 1
ATOM 760 C C . PRO A 1 101 ? 29.156 3.291 8.132 1.00 58.69 101 PRO A C 1
ATOM 762 O O . PRO A 1 101 ? 28.036 3.652 7.778 1.00 58.69 101 PRO A O 1
ATOM 765 N N . ALA A 1 102 ? 30.091 2.909 7.255 1.00 61.94 102 ALA A N 1
ATOM 766 C CA . ALA A 1 102 ? 29.935 3.072 5.808 1.00 61.94 102 ALA A CA 1
ATOM 767 C C . ALA A 1 102 ? 28.935 2.082 5.189 1.00 61.94 102 ALA A C 1
ATOM 769 O O . ALA A 1 102 ? 28.125 2.475 4.353 1.00 61.94 102 ALA A O 1
ATOM 770 N N . ALA A 1 103 ? 28.957 0.817 5.625 1.00 63.66 103 ALA A N 1
ATOM 771 C CA . ALA A 1 103 ? 28.051 -0.212 5.112 1.00 63.66 103 ALA A CA 1
ATOM 772 C C . ALA A 1 103 ? 26.583 0.136 5.402 1.00 63.66 103 ALA A C 1
ATOM 774 O O . ALA A 1 103 ? 25.742 0.074 4.511 1.00 63.66 103 ALA A O 1
ATOM 775 N N . LYS A 1 104 ? 26.285 0.587 6.629 1.00 65.44 104 LYS A N 1
ATOM 776 C CA . LYS A 1 104 ? 24.915 0.924 7.025 1.00 65.44 104 LYS A CA 1
ATOM 777 C C . LYS A 1 104 ? 24.335 2.092 6.217 1.00 65.44 104 LYS A C 1
ATOM 779 O O . LYS A 1 104 ? 23.193 2.016 5.783 1.00 65.44 104 LYS A O 1
ATOM 784 N N . ALA A 1 105 ? 25.134 3.127 5.952 1.00 69.25 105 ALA A N 1
ATOM 785 C CA . ALA A 1 105 ? 24.696 4.272 5.153 1.00 69.25 105 ALA A CA 1
ATOM 786 C C . ALA A 1 105 ? 24.362 3.908 3.690 1.00 69.25 105 ALA A C 1
ATOM 788 O O . ALA A 1 105 ? 23.522 4.568 3.080 1.00 69.25 105 ALA A O 1
ATOM 789 N N . ALA A 1 106 ? 24.990 2.865 3.131 1.00 71.38 106 ALA A N 1
ATOM 790 C CA . ALA A 1 106 ? 24.663 2.358 1.798 1.00 71.38 106 ALA A CA 1
ATOM 791 C C . ALA A 1 106 ? 23.329 1.586 1.788 1.00 71.38 106 ALA A C 1
ATOM 793 O O . ALA A 1 106 ? 22.483 1.851 0.936 1.00 71.38 106 ALA A O 1
ATOM 794 N N . GLU A 1 107 ? 23.110 0.704 2.769 1.00 73.69 107 GLU A N 1
ATOM 795 C CA . GLU A 1 107 ? 21.844 -0.028 2.954 1.00 73.69 107 GLU A CA 1
ATOM 796 C C . GLU A 1 107 ? 20.658 0.929 3.183 1.00 73.69 107 GLU A C 1
ATOM 798 O O . GLU A 1 107 ? 19.621 0.810 2.529 1.00 73.69 107 GLU A O 1
ATOM 803 N N . ASP A 1 108 ? 20.826 1.936 4.052 1.00 77.50 108 ASP A N 1
ATOM 804 C CA . ASP A 1 108 ? 19.805 2.959 4.329 1.00 77.50 108 ASP A CA 1
ATOM 805 C C . ASP A 1 108 ? 19.449 3.772 3.058 1.00 77.50 108 ASP A C 1
ATOM 807 O O . ASP A 1 108 ? 18.290 4.146 2.844 1.00 77.50 108 ASP A O 1
ATOM 811 N N . ALA A 1 109 ? 20.429 4.032 2.183 1.00 81.12 109 ALA A N 1
ATOM 812 C CA . ALA A 1 109 ? 20.214 4.731 0.916 1.00 81.12 109 ALA A CA 1
ATOM 813 C C . ALA A 1 109 ? 19.462 3.863 -0.111 1.00 81.12 109 ALA A C 1
ATOM 815 O O . ALA A 1 109 ? 18.527 4.352 -0.752 1.00 81.12 109 ALA A O 1
ATOM 816 N N . ASP A 1 110 ? 19.819 2.584 -0.236 1.00 85.06 110 ASP A N 1
ATOM 817 C CA . ASP A 1 110 ? 19.178 1.619 -1.137 1.00 85.06 110 ASP A C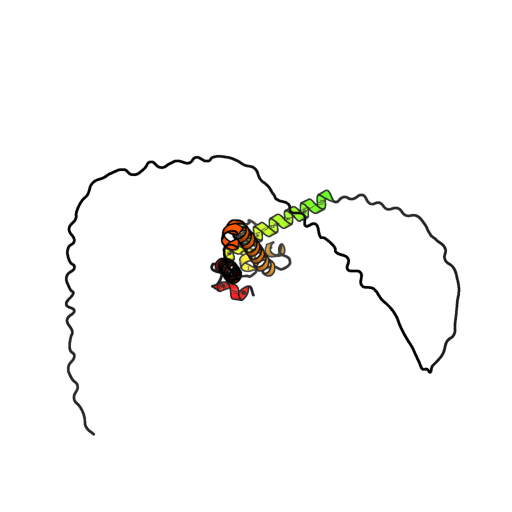A 1
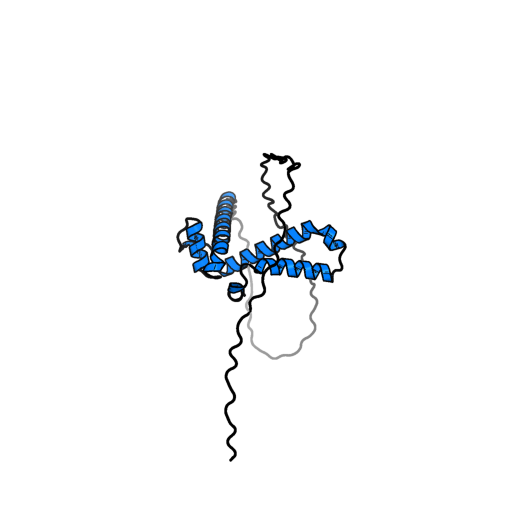ATOM 818 C C . ASP A 1 110 ? 17.735 1.293 -0.693 1.00 85.06 110 ASP A C 1
ATOM 820 O O . ASP A 1 110 ? 16.807 1.269 -1.505 1.00 85.06 110 ASP A O 1
ATOM 824 N N . ALA A 1 111 ? 17.484 1.195 0.618 1.00 88.38 111 ALA A N 1
ATOM 825 C CA . ALA A 1 111 ? 16.129 1.144 1.172 1.00 88.38 111 ALA A CA 1
ATOM 826 C C . ALA A 1 111 ? 15.285 2.370 0.761 1.00 88.38 111 ALA A C 1
ATOM 828 O O . ALA A 1 111 ? 14.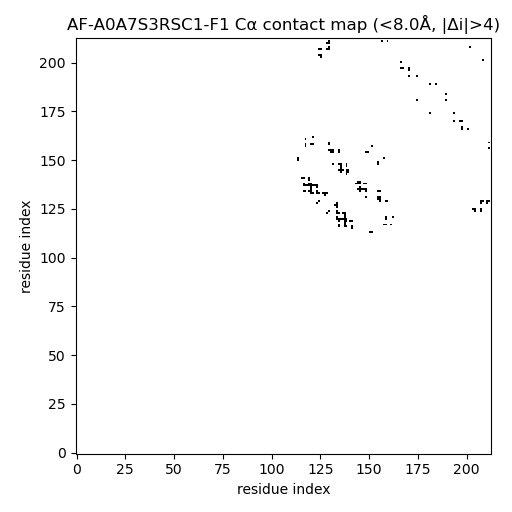159 2.214 0.284 1.00 88.38 111 ALA A O 1
ATOM 829 N N . SER A 1 112 ? 15.849 3.583 0.834 1.00 90.56 112 SER A N 1
ATOM 830 C CA . SER A 1 112 ? 15.162 4.810 0.389 1.00 90.56 112 SER A CA 1
ATOM 831 C C . SER A 1 112 ? 14.960 4.904 -1.134 1.00 90.56 112 SER A C 1
ATOM 833 O O . SER A 1 112 ? 14.188 5.739 -1.613 1.00 90.56 112 SER A O 1
ATOM 835 N N . LEU A 1 113 ? 15.665 4.086 -1.925 1.00 92.12 113 LEU A N 1
ATOM 836 C CA . LEU A 1 113 ? 15.448 3.945 -3.367 1.00 92.12 113 LEU A CA 1
ATOM 837 C C . LEU A 1 113 ? 14.318 2.948 -3.658 1.00 92.12 113 LEU A C 1
ATOM 839 O O . LEU A 1 113 ? 13.432 3.271 -4.449 1.00 92.12 113 LEU A O 1
ATOM 843 N N . ARG A 1 114 ? 14.304 1.795 -2.970 1.00 93.25 114 ARG A N 1
ATOM 844 C CA . ARG A 1 114 ? 13.203 0.813 -3.010 1.00 93.25 114 ARG A CA 1
ATOM 845 C C . ARG A 1 114 ? 11.861 1.453 -2.693 1.00 93.25 114 ARG A C 1
ATOM 847 O O . ARG A 1 114 ? 10.917 1.283 -3.454 1.00 93.25 114 ARG A O 1
ATOM 854 N N . GLU A 1 115 ? 11.789 2.212 -1.604 1.00 94.25 115 GLU A N 1
ATOM 855 C CA . GLU A 1 115 ? 10.554 2.857 -1.153 1.00 94.25 115 GLU A CA 1
ATOM 856 C C . GLU A 1 115 ? 9.967 3.800 -2.214 1.00 94.25 115 GLU A C 1
ATOM 858 O O . GLU A 1 115 ? 8.806 3.658 -2.594 1.00 94.25 115 GLU A O 1
ATOM 863 N N . ARG A 1 116 ? 10.786 4.694 -2.784 1.00 94.75 116 ARG A N 1
ATOM 864 C CA . ARG A 1 116 ? 10.348 5.612 -3.853 1.00 94.75 116 ARG A CA 1
ATOM 865 C C . ARG A 1 116 ? 9.917 4.878 -5.125 1.00 94.75 116 ARG A C 1
ATOM 867 O O . ARG A 1 116 ? 8.946 5.289 -5.756 1.00 94.75 116 ARG A O 1
ATOM 874 N N . LEU A 1 117 ? 10.607 3.793 -5.487 1.00 95.50 117 LEU A N 1
ATOM 875 C CA . LEU A 1 117 ? 10.233 2.932 -6.613 1.00 95.50 117 LEU A CA 1
ATOM 876 C C . LEU A 1 117 ? 8.867 2.262 -6.383 1.00 95.50 117 LEU A C 1
ATOM 878 O O . LEU A 1 117 ? 8.041 2.228 -7.293 1.00 95.50 117 LEU A O 1
ATOM 882 N N . LEU A 1 118 ? 8.614 1.761 -5.171 1.00 95.75 118 LEU A N 1
ATOM 883 C CA . LEU A 1 118 ? 7.343 1.142 -4.789 1.00 95.75 118 LEU A CA 1
ATOM 884 C C . LEU A 1 118 ? 6.198 2.169 -4.800 1.00 95.75 118 LEU A C 1
ATOM 886 O O . LEU A 1 118 ? 5.159 1.916 -5.408 1.00 95.75 118 LEU A O 1
ATOM 890 N N . GLU A 1 119 ? 6.399 3.356 -4.224 1.00 95.75 119 GLU A N 1
ATOM 891 C CA . GLU A 1 119 ? 5.394 4.431 -4.205 1.00 95.75 119 GLU A CA 1
ATOM 892 C C . GLU A 1 119 ? 5.076 4.981 -5.612 1.00 95.75 119 GLU A C 1
ATOM 894 O O . GLU A 1 119 ? 3.942 5.377 -5.895 1.00 95.75 119 GLU A O 1
ATOM 899 N N . ALA A 1 120 ? 6.055 4.991 -6.524 1.00 95.94 120 ALA A N 1
ATOM 900 C CA . ALA A 1 120 ? 5.830 5.305 -7.934 1.00 95.94 120 ALA A CA 1
ATOM 901 C C . ALA A 1 120 ? 5.079 4.179 -8.664 1.00 95.94 120 ALA A C 1
ATOM 903 O O . ALA A 1 120 ? 4.159 4.455 -9.432 1.00 95.94 120 ALA A O 1
ATOM 904 N N . ALA A 1 121 ? 5.420 2.915 -8.396 1.00 96.00 121 ALA A N 1
ATOM 905 C CA . ALA A 1 121 ? 4.767 1.759 -9.006 1.00 96.00 121 ALA A CA 1
ATOM 906 C C . ALA A 1 121 ? 3.292 1.610 -8.585 1.00 96.00 121 ALA A C 1
ATOM 908 O O . ALA A 1 121 ? 2.467 1.262 -9.429 1.00 96.00 121 ALA A O 1
ATOM 909 N N . LEU A 1 122 ? 2.924 1.937 -7.335 1.00 95.56 122 LEU A N 1
ATOM 910 C CA . LEU A 1 122 ? 1.522 1.906 -6.877 1.00 95.56 122 LEU A CA 1
ATOM 911 C C . LEU A 1 122 ? 0.601 2.793 -7.731 1.00 95.56 122 LEU A C 1
ATOM 913 O O . LEU A 1 122 ? -0.524 2.404 -8.035 1.00 95.56 122 LEU A O 1
ATOM 917 N N . LYS A 1 123 ? 1.095 3.946 -8.194 1.00 95.06 123 LYS A N 1
ATOM 918 C CA . LYS A 1 123 ? 0.337 4.890 -9.038 1.00 95.06 123 LYS A CA 1
ATOM 919 C C . LYS A 1 123 ? 0.051 4.337 -10.443 1.00 95.06 123 LYS A C 1
ATOM 921 O O . LYS A 1 123 ? -0.851 4.820 -11.124 1.00 95.06 123 LYS A O 1
ATOM 926 N N . GLU A 1 124 ? 0.774 3.297 -10.857 1.00 95.06 124 GLU A N 1
ATOM 927 C CA . GLU A 1 124 ? 0.622 2.615 -12.147 1.00 95.06 124 GLU A CA 1
ATOM 928 C C . GLU A 1 124 ? -0.130 1.272 -12.055 1.00 95.06 124 GLU A C 1
ATOM 930 O O . GLU A 1 124 ? -0.525 0.729 -13.093 1.00 95.06 124 GLU A O 1
ATOM 935 N N . VAL A 1 125 ? -0.404 0.765 -10.842 1.00 95.44 125 VAL A N 1
ATOM 936 C CA . VAL A 1 125 ? -1.200 -0.458 -10.604 1.00 95.44 125 VAL A CA 1
ATOM 937 C C . VAL A 1 125 ? -2.591 -0.409 -11.255 1.00 95.44 125 VAL A C 1
ATOM 939 O O . VAL A 1 125 ? -2.937 -1.394 -11.905 1.00 95.44 125 VAL A O 1
ATOM 942 N N . PRO A 1 126 ? -3.378 0.691 -11.208 1.00 93.12 126 PRO A N 1
ATOM 943 C CA . PRO A 1 126 ? -4.710 0.715 -11.826 1.00 93.12 126 PRO A CA 1
ATOM 944 C C . PRO A 1 126 ? -4.711 0.553 -13.356 1.00 93.12 126 PRO A C 1
ATOM 946 O O . PRO A 1 126 ? -5.760 0.301 -13.939 1.00 93.12 126 PRO A O 1
ATOM 949 N N . LYS A 1 127 ? -3.552 0.710 -14.016 1.00 93.31 127 LYS A N 1
ATOM 950 C CA . LYS A 1 127 ? -3.390 0.532 -15.470 1.00 93.31 127 LYS A CA 1
ATOM 951 C C . LYS A 1 127 ? -2.753 -0.810 -15.834 1.00 93.31 127 LYS A C 1
ATOM 953 O O . LYS A 1 127 ? -3.078 -1.377 -16.871 1.00 93.31 127 LYS A O 1
ATOM 958 N N . HIS A 1 128 ? -1.815 -1.285 -15.011 1.00 93.31 128 HIS A N 1
ATOM 959 C CA . HIS A 1 128 ? -0.951 -2.424 -15.336 1.00 93.31 128 HIS A CA 1
ATOM 960 C C . HIS A 1 128 ? -1.221 -3.680 -14.494 1.00 93.31 128 HIS A C 1
ATOM 962 O O . HIS A 1 128 ? -0.798 -4.761 -14.896 1.00 93.31 128 HIS A O 1
ATOM 968 N N . GLY A 1 129 ? -1.906 -3.565 -13.353 1.00 94.56 129 GLY A N 1
ATOM 969 C CA . GLY A 1 129 ? -2.085 -4.634 -12.367 1.00 94.56 129 GLY A CA 1
ATOM 970 C C . GLY A 1 129 ? -0.865 -4.856 -11.462 1.00 94.56 129 GLY A C 1
ATOM 971 O O . GLY A 1 129 ? 0.143 -4.154 -11.539 1.00 94.56 129 GLY A O 1
ATOM 972 N N . TRP A 1 130 ? -0.935 -5.866 -10.596 1.00 95.38 130 TRP A N 1
ATOM 973 C CA . TRP A 1 130 ? 0.098 -6.182 -9.596 1.00 95.38 130 TRP A CA 1
ATOM 974 C C . TRP A 1 130 ? 1.223 -7.045 -10.194 1.00 95.38 130 TRP A C 1
ATOM 976 O O . TRP A 1 130 ? 1.391 -8.217 -9.860 1.00 95.38 130 TRP A O 1
ATOM 986 N N . ASN A 1 131 ? 1.971 -6.496 -11.157 1.00 95.06 131 ASN A N 1
ATOM 987 C CA . ASN A 1 131 ? 3.006 -7.220 -11.909 1.00 95.06 131 ASN A CA 1
ATOM 988 C C . ASN A 1 131 ? 4.288 -6.396 -12.154 1.00 95.06 131 ASN A C 1
ATOM 990 O O . ASN A 1 131 ? 4.435 -5.256 -11.714 1.00 95.06 131 ASN A O 1
ATOM 994 N N . VAL A 1 132 ? 5.250 -7.007 -12.856 1.00 94.56 132 VAL A N 1
ATOM 995 C CA . VAL A 1 132 ? 6.548 -6.389 -13.181 1.00 94.56 132 VAL A CA 1
ATOM 996 C C . VAL A 1 132 ? 6.388 -5.178 -14.108 1.00 94.56 132 VAL A C 1
ATOM 998 O O . VAL A 1 132 ? 7.187 -4.248 -14.022 1.00 94.56 132 VAL A O 1
ATOM 1001 N N . SER A 1 133 ? 5.339 -5.129 -14.936 1.00 94.94 133 SER A N 1
ATOM 1002 C CA . SER A 1 133 ? 5.061 -3.989 -15.815 1.00 94.94 133 SER A CA 1
ATOM 1003 C C . SER A 1 133 ? 4.779 -2.721 -15.005 1.00 94.94 133 SER A C 1
ATOM 1005 O O . SER A 1 133 ? 5.405 -1.697 -15.278 1.00 94.94 133 SER A O 1
ATOM 1007 N N . ALA A 1 134 ? 3.953 -2.800 -13.952 1.00 95.56 134 ALA A N 1
ATOM 1008 C CA . ALA A 1 134 ? 3.711 -1.680 -13.033 1.00 95.56 134 ALA A CA 1
ATOM 1009 C C . ALA A 1 134 ? 5.005 -1.181 -12.365 1.00 95.56 134 ALA A C 1
ATOM 1011 O O . ALA A 1 134 ? 5.256 0.022 -12.313 1.00 95.56 134 ALA A O 1
ATOM 1012 N N . ILE A 1 135 ? 5.873 -2.103 -11.926 1.00 96.06 135 ILE A N 1
ATOM 1013 C CA . ILE A 1 135 ? 7.188 -1.762 -11.357 1.00 96.06 135 ILE A CA 1
ATOM 1014 C C . ILE A 1 135 ? 8.084 -1.090 -12.405 1.00 96.06 135 ILE A C 1
ATOM 1016 O O . ILE A 1 135 ? 8.748 -0.106 -12.094 1.00 96.06 135 ILE A O 1
ATOM 1020 N N . SER A 1 136 ? 8.097 -1.574 -13.650 1.00 95.75 136 SER A N 1
ATOM 1021 C CA . SER A 1 136 ? 8.902 -0.980 -14.728 1.00 95.75 136 SER A CA 1
ATOM 1022 C C . SER A 1 136 ? 8.414 0.419 -15.130 1.00 95.75 136 SER A C 1
ATOM 1024 O O . SER A 1 136 ? 9.235 1.293 -15.404 1.00 95.75 136 SER A O 1
ATOM 1026 N N . ALA A 1 137 ? 7.100 0.666 -15.084 1.00 95.69 137 ALA A N 1
ATOM 1027 C CA . ALA A 1 137 ? 6.511 1.985 -15.298 1.00 95.69 137 ALA A CA 1
ATOM 1028 C C . ALA A 1 137 ? 6.847 2.939 -14.136 1.00 95.69 137 ALA A C 1
ATOM 1030 O O . ALA A 1 137 ? 7.286 4.065 -14.372 1.00 95.69 137 ALA A O 1
ATOM 1031 N N . GLY A 1 138 ? 6.750 2.460 -12.889 1.00 95.25 138 GLY A N 1
ATOM 1032 C CA . GLY A 1 138 ? 7.206 3.183 -11.698 1.00 95.25 138 GLY A CA 1
ATOM 1033 C C . GLY A 1 138 ? 8.704 3.515 -11.736 1.00 95.25 138 GLY A C 1
ATOM 1034 O O . GLY A 1 138 ? 9.095 4.633 -11.414 1.00 95.25 138 GLY A O 1
ATOM 1035 N N . ALA A 1 139 ? 9.543 2.592 -12.216 1.00 95.44 139 ALA A N 1
ATOM 1036 C CA . ALA A 1 139 ? 10.975 2.816 -12.403 1.00 95.44 139 ALA A CA 1
ATOM 1037 C C . ALA A 1 139 ? 11.248 3.960 -13.390 1.00 95.44 139 ALA A C 1
ATOM 1039 O O . ALA A 1 139 ? 12.009 4.871 -13.066 1.00 95.44 139 ALA A O 1
ATOM 1040 N N . VAL A 1 140 ? 10.572 3.965 -14.544 1.00 95.62 140 VAL A N 1
ATOM 1041 C CA . VAL A 1 140 ? 10.667 5.059 -15.527 1.00 95.62 140 VAL A CA 1
ATOM 1042 C C . VAL A 1 140 ? 10.173 6.385 -14.933 1.00 95.62 140 VAL A C 1
ATOM 1044 O O . VAL A 1 140 ? 10.827 7.410 -15.123 1.00 95.62 140 VAL A O 1
ATOM 1047 N N . ALA A 1 141 ? 9.094 6.379 -14.142 1.00 93.44 141 ALA A N 1
ATOM 1048 C CA . ALA A 1 141 ? 8.612 7.568 -13.430 1.00 93.44 141 ALA A CA 1
ATOM 1049 C C . ALA A 1 141 ? 9.606 8.089 -12.365 1.00 93.44 141 ALA A C 1
ATOM 1051 O O . ALA A 1 141 ? 9.666 9.292 -12.118 1.00 93.44 141 ALA A O 1
ATOM 1052 N N . CYS A 1 142 ? 10.431 7.216 -11.778 1.00 92.69 142 CYS A N 1
ATOM 1053 C CA . CYS A 1 142 ? 11.551 7.588 -10.905 1.00 92.69 142 CYS A CA 1
ATOM 1054 C C . CYS A 1 142 ? 12.831 8.019 -11.654 1.00 92.69 142 CYS A C 1
ATOM 1056 O O . CYS A 1 142 ? 13.824 8.336 -10.998 1.00 92.69 142 CYS A O 1
ATOM 1058 N N . GLY A 1 143 ? 12.851 8.008 -12.992 1.00 93.12 143 GLY A N 1
ATOM 1059 C CA . GLY A 1 143 ? 14.056 8.271 -13.790 1.00 93.12 143 GLY A CA 1
ATOM 1060 C C . GLY A 1 143 ? 15.065 7.112 -13.816 1.00 93.12 143 GLY A C 1
ATOM 1061 O O . GLY A 1 143 ? 16.232 7.320 -14.144 1.00 93.12 143 GLY A O 1
ATOM 1062 N N . LEU A 1 144 ? 14.635 5.898 -13.462 1.00 93.38 144 LEU A N 1
ATOM 1063 C CA . LEU A 1 144 ? 15.422 4.667 -13.538 1.00 93.38 144 LEU A CA 1
ATOM 1064 C C . LEU A 1 144 ? 15.155 3.929 -14.862 1.00 93.38 144 LEU A C 1
ATOM 1066 O O . LEU A 1 144 ? 14.150 4.151 -15.538 1.00 93.38 144 LEU A O 1
ATOM 1070 N N . ALA A 1 145 ? 16.035 2.994 -15.223 1.00 93.56 145 ALA A N 1
ATOM 1071 C CA . ALA A 1 145 ? 15.787 2.090 -16.345 1.00 93.56 145 ALA A CA 1
ATOM 1072 C C . ALA A 1 145 ? 14.593 1.148 -16.050 1.00 93.56 145 ALA A C 1
ATOM 1074 O O . ALA A 1 145 ? 14.439 0.714 -14.909 1.00 93.56 145 ALA A O 1
ATOM 1075 N N . PRO A 1 146 ? 13.794 0.722 -17.049 1.00 89.94 146 PRO A N 1
ATOM 1076 C CA . PRO A 1 146 ? 12.683 -0.222 -16.835 1.00 89.94 146 PRO A CA 1
ATOM 1077 C C . PRO A 1 146 ? 13.144 -1.615 -16.350 1.00 89.94 146 PRO A C 1
ATOM 1079 O O . PRO A 1 146 ? 12.372 -2.380 -15.766 1.00 89.94 146 PRO A O 1
ATOM 1082 N N . THR A 1 147 ? 14.425 -1.945 -16.537 1.00 91.00 147 THR A N 1
ATOM 1083 C CA . THR A 1 147 ? 15.092 -3.131 -15.975 1.00 91.00 147 THR A CA 1
ATOM 1084 C C . THR A 1 147 ? 15.406 -3.016 -14.476 1.00 91.00 147 THR A C 1
ATOM 1086 O O . THR A 1 147 ? 15.753 -4.015 -13.853 1.00 91.00 147 THR A O 1
ATOM 1089 N N . ALA A 1 148 ? 15.229 -1.843 -13.857 1.00 87.38 148 ALA A N 1
ATOM 1090 C CA . ALA A 1 148 ? 15.482 -1.613 -12.431 1.00 87.38 148 ALA A CA 1
ATOM 1091 C C . ALA A 1 148 ? 14.478 -2.307 -11.486 1.00 87.38 148 ALA A C 1
ATOM 1093 O O . ALA A 1 148 ? 14.616 -2.218 -10.269 1.00 87.38 148 ALA A O 1
ATOM 1094 N N . HIS A 1 149 ? 13.508 -3.064 -12.012 1.00 87.00 149 HIS A N 1
ATOM 1095 C CA . HIS A 1 149 ? 12.653 -3.941 -11.207 1.00 87.00 149 HIS A CA 1
ATOM 1096 C C . HIS A 1 149 ? 13.454 -4.972 -10.383 1.00 87.00 149 HIS A C 1
ATOM 1098 O O . HIS A 1 149 ? 12.980 -5.405 -9.337 1.00 87.00 149 HIS A O 1
ATOM 1104 N N . GLY A 1 150 ? 14.686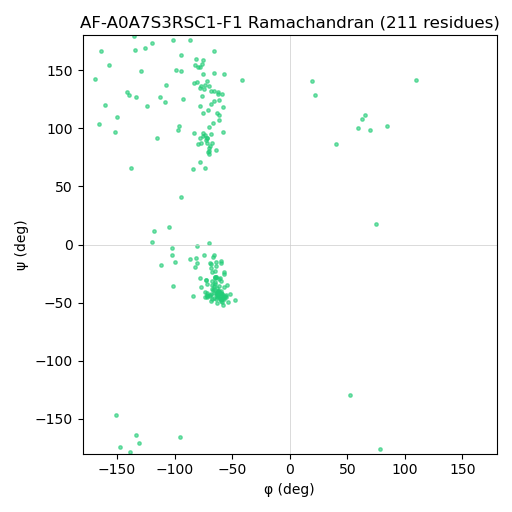 -5.307 -10.796 1.00 89.62 150 GLY A N 1
ATOM 1105 C CA . GLY A 1 150 ? 15.615 -6.149 -10.028 1.00 89.62 150 GLY A CA 1
ATOM 1106 C C . GLY A 1 150 ? 16.112 -5.552 -8.699 1.00 89.62 150 GLY A C 1
ATOM 1107 O O . GLY A 1 150 ? 16.726 -6.271 -7.918 1.00 89.62 150 GLY A O 1
ATOM 1108 N N . ILE A 1 151 ? 15.832 -4.273 -8.407 1.00 90.00 151 ILE A N 1
ATOM 1109 C CA . ILE A 1 151 ? 16.086 -3.652 -7.090 1.00 90.00 151 ILE A CA 1
ATOM 1110 C C . ILE A 1 151 ? 15.162 -4.254 -6.002 1.00 90.00 151 ILE A C 1
ATOM 1112 O O . ILE A 1 151 ? 15.503 -4.239 -4.814 1.00 90.00 151 ILE A O 1
ATOM 1116 N N . LEU A 1 152 ? 14.014 -4.816 -6.409 1.00 90.56 152 LEU A N 1
ATOM 1117 C CA . LEU A 1 152 ? 13.033 -5.488 -5.553 1.00 90.56 152 LEU A CA 1
ATOM 1118 C C . LEU A 1 152 ? 13.252 -7.017 -5.588 1.00 90.56 152 LEU A C 1
ATOM 1120 O O . LEU A 1 152 ? 12.784 -7.667 -6.529 1.00 90.56 152 LEU A O 1
ATOM 1124 N N . PRO A 1 153 ? 13.933 -7.639 -4.601 1.00 88.38 153 PRO A N 1
ATOM 1125 C CA . PRO A 1 153 ? 14.288 -9.065 -4.634 1.00 88.38 153 PRO A CA 1
ATOM 1126 C C . PRO A 1 153 ? 13.101 -10.039 -4.719 1.00 88.38 153 PRO A C 1
ATOM 1128 O O . PRO A 1 153 ? 13.304 -11.208 -5.043 1.00 88.38 153 PRO A O 1
ATOM 1131 N N . ARG A 1 154 ? 11.864 -9.597 -4.440 1.00 90.06 154 ARG A N 1
ATOM 1132 C CA . ARG A 1 154 ? 10.641 -10.409 -4.632 1.00 90.06 154 ARG A CA 1
ATOM 1133 C C . ARG A 1 154 ? 9.661 -9.809 -5.651 1.00 90.06 154 ARG A C 1
ATOM 1135 O O . ARG A 1 154 ? 8.520 -10.267 -5.740 1.00 90.06 154 ARG A O 1
ATOM 1142 N N . GLY A 1 155 ? 10.089 -8.799 -6.412 1.00 91.56 155 GLY A N 1
ATOM 1143 C CA . GLY A 1 155 ? 9.306 -8.174 -7.477 1.00 91.56 155 GLY A CA 1
ATOM 1144 C C . GLY A 1 155 ? 7.907 -7.720 -7.014 1.00 91.56 155 GLY A C 1
ATOM 1145 O O . GLY A 1 155 ? 7.801 -7.050 -5.986 1.00 91.56 155 GLY A O 1
ATOM 1146 N N . PRO A 1 156 ? 6.817 -8.087 -7.722 1.00 93.00 156 PRO A N 1
ATOM 1147 C CA . PRO A 1 156 ? 5.452 -7.635 -7.408 1.00 93.00 156 PRO A CA 1
ATOM 1148 C C . PRO A 1 156 ? 4.962 -7.963 -5.992 1.00 93.00 156 PRO A C 1
ATOM 1150 O O . PRO A 1 156 ? 4.129 -7.239 -5.451 1.00 93.00 156 PRO A O 1
ATOM 1153 N N . ILE A 1 157 ? 5.511 -9.002 -5.355 1.00 94.44 157 ILE A N 1
ATOM 1154 C CA . ILE A 1 157 ? 5.157 -9.380 -3.978 1.00 94.44 157 ILE A CA 1
ATOM 1155 C C . ILE A 1 157 ? 5.562 -8.275 -2.984 1.00 94.44 157 ILE A C 1
ATOM 1157 O O . ILE A 1 157 ? 4.924 -8.110 -1.944 1.00 94.44 157 ILE A O 1
ATOM 1161 N N . GLU A 1 158 ? 6.594 -7.485 -3.294 1.00 94.56 158 GLU A N 1
ATOM 1162 C CA . GLU A 1 158 ? 7.001 -6.351 -2.453 1.00 94.56 158 GLU A CA 1
ATOM 1163 C C . GLU A 1 158 ? 6.089 -5.140 -2.646 1.00 94.56 158 GLU A C 1
ATOM 1165 O O . GLU A 1 158 ? 5.857 -4.413 -1.686 1.00 94.56 158 GLU A O 1
ATOM 1170 N N . LEU A 1 159 ? 5.488 -4.982 -3.830 1.00 95.50 159 LEU A N 1
ATOM 1171 C CA . LEU A 1 159 ? 4.492 -3.944 -4.103 1.00 95.50 159 LEU A CA 1
ATOM 1172 C C . LEU A 1 159 ? 3.198 -4.189 -3.311 1.00 95.50 159 LEU A C 1
ATOM 1174 O O . LEU A 1 159 ? 2.720 -3.292 -2.618 1.00 95.50 159 LEU A O 1
ATOM 1178 N N . VAL A 1 160 ? 2.693 -5.429 -3.329 1.00 96.06 160 VAL A N 1
ATOM 1179 C CA . VAL A 1 160 ? 1.544 -5.856 -2.505 1.00 96.06 160 VAL A CA 1
ATOM 1180 C C . VAL A 1 160 ? 1.852 -5.711 -1.010 1.00 96.06 160 VAL A C 1
ATOM 1182 O O . VAL A 1 160 ? 1.008 -5.253 -0.237 1.00 96.06 160 VAL A O 1
ATOM 1185 N N . ARG A 1 161 ? 3.068 -6.072 -0.578 1.00 95.50 161 ARG A N 1
ATOM 1186 C CA . ARG A 1 161 ? 3.498 -5.909 0.820 1.00 95.50 161 ARG A CA 1
ATOM 1187 C C . ARG A 1 161 ? 3.530 -4.442 1.237 1.00 95.50 161 ARG A C 1
ATOM 1189 O O . ARG A 1 161 ? 2.954 -4.114 2.266 1.00 95.50 161 ARG A O 1
ATOM 1196 N N . TYR A 1 162 ? 4.180 -3.588 0.450 1.00 95.69 162 TYR A N 1
ATOM 1197 C CA . TYR A 1 162 ? 4.338 -2.163 0.733 1.00 95.69 162 TYR A CA 1
ATOM 1198 C C . TYR A 1 162 ? 2.982 -1.467 0.877 1.00 95.69 162 TYR A C 1
ATOM 1200 O O . TYR A 1 162 ? 2.748 -0.783 1.869 1.00 95.69 162 TYR A O 1
ATOM 1208 N N . PHE A 1 163 ? 2.051 -1.738 -0.042 1.00 96.31 163 PHE A N 1
ATOM 1209 C CA . PHE A 1 163 ? 0.679 -1.239 0.045 1.00 96.31 163 PHE A CA 1
ATOM 1210 C C . PHE A 1 163 ? -0.044 -1.690 1.322 1.00 96.31 163 PHE A C 1
ATOM 1212 O O . PHE A 1 163 ? -0.671 -0.871 1.993 1.00 96.31 163 PHE A O 1
ATOM 1219 N N . ASN A 1 164 ? 0.068 -2.969 1.699 1.00 95.75 164 ASN A N 1
ATOM 1220 C CA . ASN A 1 164 ? -0.523 -3.452 2.948 1.00 95.75 164 ASN A CA 1
ATOM 1221 C C . ASN A 1 164 ? 0.106 -2.781 4.177 1.00 95.75 164 ASN A C 1
ATOM 1223 O O . ASN A 1 164 ? -0.634 -2.333 5.045 1.00 95.75 164 ASN A O 1
ATOM 1227 N N . THR A 1 165 ? 1.434 -2.625 4.226 1.00 96.44 165 THR A N 1
ATOM 1228 C CA . THR A 1 165 ? 2.115 -1.895 5.309 1.00 96.44 165 THR A CA 1
ATOM 1229 C C . THR A 1 165 ? 1.634 -0.446 5.405 1.00 96.44 165 THR A C 1
ATOM 1231 O O . THR A 1 165 ? 1.251 -0.025 6.493 1.00 96.44 165 THR A O 1
ATOM 1234 N N . GLN A 1 166 ? 1.544 0.283 4.285 1.00 95.62 166 GLN A N 1
ATOM 1235 C CA . GLN A 1 166 ? 0.990 1.643 4.269 1.00 95.62 166 GLN A CA 1
ATOM 1236 C C . GLN A 1 166 ? -0.459 1.689 4.774 1.00 95.62 166 GLN A C 1
ATOM 1238 O O . GLN A 1 166 ? -0.812 2.577 5.549 1.00 95.62 166 GLN A O 1
ATOM 1243 N N . CYS A 1 167 ? -1.305 0.736 4.377 1.00 96.56 167 CYS A N 1
ATOM 1244 C CA . CYS A 1 167 ? -2.693 0.674 4.837 1.00 96.56 167 CYS A CA 1
ATOM 1245 C C . CYS A 1 167 ? -2.795 0.357 6.337 1.00 96.56 167 CYS A C 1
ATOM 1247 O O . CYS A 1 167 ? -3.614 0.949 7.033 1.00 96.56 167 CYS A O 1
ATOM 1249 N N . ASP A 1 168 ? -1.953 -0.538 6.853 1.00 96.88 168 ASP A N 1
ATOM 1250 C CA . ASP A 1 168 ? -1.941 -0.929 8.266 1.00 96.88 168 ASP A CA 1
ATOM 1251 C C . ASP A 1 168 ? -1.353 0.183 9.164 1.00 96.88 168 ASP A C 1
ATOM 1253 O O . ASP A 1 168 ? -1.767 0.349 10.312 1.00 96.88 168 ASP A O 1
ATOM 1257 N N . GLU A 1 169 ? -0.419 0.985 8.643 1.00 96.94 169 GLU A N 1
ATOM 1258 C CA . GLU A 1 169 ? 0.080 2.213 9.277 1.00 96.94 169 GLU A CA 1
ATOM 1259 C C . GLU A 1 169 ? -0.954 3.345 9.245 1.00 96.94 169 GLU A C 1
ATOM 1261 O O . GLU A 1 169 ? -1.192 3.975 10.276 1.00 96.94 169 GLU A O 1
ATOM 1266 N N . THR A 1 170 ? -1.627 3.556 8.110 1.00 96.44 170 THR A N 1
ATOM 1267 C CA . THR A 1 170 ? -2.711 4.547 7.985 1.00 96.44 170 THR A CA 1
ATOM 1268 C C . THR A 1 170 ? -3.882 4.199 8.905 1.00 96.44 170 THR A C 1
ATOM 1270 O O . THR A 1 170 ? -4.391 5.065 9.610 1.00 96.44 170 THR A O 1
ATOM 1273 N N . LEU A 1 171 ? -4.273 2.919 8.965 1.00 97.38 171 LEU A N 1
ATOM 1274 C CA . LEU A 1 171 ? -5.308 2.428 9.876 1.00 97.38 171 LEU A CA 1
ATOM 1275 C C . LEU A 1 171 ? -4.918 2.667 11.337 1.00 97.38 171 LEU A C 1
ATOM 1277 O O . LEU A 1 171 ? -5.755 3.103 12.120 1.00 97.38 171 LEU A O 1
ATOM 1281 N N . ARG A 1 172 ? -3.657 2.415 11.711 1.00 97.38 172 ARG A N 1
ATOM 1282 C CA . ARG A 1 172 ? -3.173 2.695 13.068 1.00 97.38 172 ARG A CA 1
ATOM 1283 C C . ARG A 1 172 ? -3.304 4.178 13.408 1.00 97.38 172 ARG A C 1
ATOM 1285 O O . ARG A 1 172 ? -3.882 4.491 14.440 1.00 97.38 172 ARG A O 1
ATOM 1292 N N . ALA A 1 173 ? -2.842 5.066 12.527 1.00 97.44 173 ALA A N 1
ATOM 1293 C CA . ALA A 1 173 ? -2.930 6.509 12.735 1.00 97.44 173 ALA A CA 1
ATOM 1294 C C . ALA A 1 173 ? -4.387 7.002 12.854 1.00 97.44 173 ALA A C 1
ATOM 1296 O O . ALA A 1 173 ? -4.682 7.822 13.717 1.00 97.44 173 ALA A O 1
ATOM 1297 N N . GLU A 1 174 ? -5.309 6.473 12.045 1.00 95.88 174 GLU A N 1
ATOM 1298 C CA . GLU A 1 174 ? -6.748 6.774 12.132 1.00 95.88 174 GLU A CA 1
ATOM 1299 C C . GLU A 1 174 ? -7.387 6.265 13.436 1.00 95.88 174 GLU A C 1
ATOM 1301 O O . GLU A 1 174 ? -8.179 6.974 14.056 1.00 95.88 174 GLU A O 1
ATOM 1306 N N . LEU A 1 175 ? -7.037 5.056 13.891 1.00 95.62 175 LEU A N 1
ATOM 1307 C CA . LEU A 1 175 ? -7.554 4.492 15.145 1.00 95.62 175 LEU A CA 1
ATOM 1308 C C . LEU A 1 175 ? -6.972 5.184 16.390 1.00 95.62 175 LEU A C 1
ATOM 1310 O O . LEU A 1 175 ? -7.685 5.340 17.379 1.00 95.62 175 LEU A O 1
ATOM 1314 N N . GLU A 1 176 ? -5.711 5.622 16.340 1.00 96.38 176 GLU A N 1
ATOM 1315 C CA . GLU A 1 176 ? -5.073 6.440 17.381 1.00 96.38 176 GLU A CA 1
ATOM 1316 C C . GLU A 1 176 ? -5.684 7.853 17.420 1.00 96.38 176 GLU A C 1
ATOM 1318 O O . GLU A 1 176 ? -6.050 8.336 18.490 1.00 96.38 176 GLU A O 1
ATOM 1323 N N . ALA A 1 177 ? -5.894 8.494 16.263 1.00 96.38 177 ALA A N 1
ATOM 1324 C CA . ALA A 1 177 ? -6.506 9.824 16.174 1.00 96.38 177 ALA A CA 1
ATOM 1325 C C . ALA A 1 177 ? -7.972 9.865 16.647 1.00 96.38 177 ALA A C 1
ATOM 1327 O O . ALA A 1 177 ? -8.430 10.903 17.120 1.00 96.38 177 ALA A O 1
ATOM 1328 N N . ARG A 1 178 ? -8.704 8.748 16.536 1.00 94.62 178 ARG A N 1
ATOM 1329 C CA . ARG A 1 178 ? -10.114 8.614 16.951 1.00 94.62 178 ARG A CA 1
ATOM 1330 C C . ARG A 1 178 ? -10.292 7.833 18.259 1.00 94.62 178 ARG A C 1
ATOM 1332 O O . ARG A 1 178 ? -11.402 7.390 18.556 1.00 94.62 178 ARG A O 1
ATOM 1339 N N . GLN A 1 179 ? -9.228 7.629 19.042 1.00 94.69 179 GLN A N 1
ATOM 1340 C CA . GLN A 1 179 ? -9.266 6.746 20.215 1.00 94.69 179 GLN A CA 1
ATOM 1341 C C . GLN A 1 179 ? -10.379 7.123 21.212 1.00 94.69 179 GLN A C 1
ATOM 1343 O O . GLN A 1 179 ? -11.123 6.243 21.642 1.00 94.69 179 GLN A O 1
ATOM 1348 N N . GLU A 1 180 ? -10.543 8.412 21.526 1.00 95.38 180 GLU A N 1
ATOM 1349 C CA . GLU A 1 180 ? -11.559 8.899 22.476 1.00 95.38 180 GLU A CA 1
ATOM 1350 C C . GLU A 1 180 ? -13.003 8.664 21.996 1.00 95.38 180 GLU A C 1
ATOM 1352 O O . GLU A 1 180 ? -13.887 8.391 22.809 1.00 95.38 180 GLU A O 1
ATOM 1357 N N . GLU A 1 181 ? -13.257 8.730 20.684 1.00 94.00 181 GLU A N 1
ATOM 1358 C CA . GLU A 1 181 ? -14.562 8.407 20.086 1.00 94.00 181 GLU A CA 1
ATOM 1359 C C . GLU A 1 181 ? -14.819 6.896 20.141 1.00 94.00 181 GLU A C 1
ATOM 1361 O O . GLU A 1 181 ? -15.892 6.440 20.537 1.00 94.00 181 GLU A O 1
ATOM 1366 N N . LEU A 1 182 ? -13.807 6.101 19.781 1.00 93.56 182 LEU A N 1
ATOM 1367 C CA . LEU A 1 182 ? -13.891 4.644 19.740 1.00 93.56 182 LEU A CA 1
ATOM 1368 C C . LEU A 1 182 ? -14.032 4.027 21.137 1.00 93.56 182 LEU A C 1
ATOM 1370 O O . LEU A 1 182 ? -14.681 2.995 21.274 1.00 93.56 182 LEU A O 1
ATOM 1374 N N . GLU A 1 183 ? -13.463 4.627 22.182 1.00 94.50 183 GLU A N 1
ATOM 1375 C CA . GLU A 1 183 ? -13.609 4.145 23.563 1.00 94.50 183 GLU A CA 1
ATOM 1376 C C . GLU A 1 183 ? -15.026 4.303 24.132 1.00 94.50 183 GLU A C 1
ATOM 1378 O O . GLU A 1 183 ? -15.396 3.553 25.035 1.00 94.50 183 GLU A O 1
ATOM 1383 N N . GLN A 1 184 ? -15.846 5.189 23.560 1.00 95.00 184 GLN A N 1
ATOM 1384 C CA . GLN A 1 184 ? -17.262 5.350 23.913 1.00 95.00 184 GLN A CA 1
ATOM 1385 C C . GLN A 1 184 ? -18.175 4.312 23.231 1.00 95.00 184 GLN A C 1
ATOM 1387 O O . GLN A 1 184 ? -19.349 4.196 23.586 1.00 95.00 184 GLN A O 1
ATOM 1392 N N . LEU A 1 185 ? -17.661 3.557 22.253 1.00 94.50 185 LEU A N 1
ATOM 1393 C CA . LEU A 1 185 ? -18.421 2.580 21.472 1.00 94.50 185 LEU A CA 1
ATOM 1394 C C . LEU A 1 185 ? -18.226 1.143 21.971 1.00 94.50 185 LEU A C 1
ATOM 1396 O O . LEU A 1 185 ? -17.154 0.746 22.434 1.00 94.50 185 LEU A O 1
ATOM 1400 N N . GLU A 1 186 ? -19.257 0.316 21.782 1.00 96.25 186 GLU A N 1
ATOM 1401 C CA . GLU A 1 186 ? -19.153 -1.128 21.992 1.00 96.25 186 GLU A CA 1
ATOM 1402 C C . GLU A 1 186 ? -18.039 -1.753 21.139 1.00 96.25 186 GLU A C 1
ATOM 1404 O O . GLU A 1 186 ? -17.812 -1.369 19.989 1.00 96.25 186 GLU A O 1
ATOM 1409 N N . VAL A 1 187 ? -17.389 -2.791 21.675 1.00 95.19 187 VAL A N 1
ATOM 1410 C CA . VAL A 1 187 ? -16.267 -3.490 21.018 1.00 95.19 187 VAL A CA 1
ATOM 1411 C C . VAL A 1 187 ? -16.629 -3.989 19.613 1.00 95.19 187 VAL A C 1
ATOM 1413 O O . VAL A 1 187 ? -15.791 -3.938 18.717 1.00 95.19 187 VAL A O 1
ATOM 1416 N N . GLN A 1 188 ? -17.879 -4.405 19.389 1.00 96.75 188 GLN A N 1
ATOM 1417 C CA . GLN A 1 188 ? -18.360 -4.828 18.068 1.00 96.75 188 GLN A CA 1
ATOM 1418 C C . GLN A 1 188 ? -18.337 -3.670 17.058 1.00 96.75 188 GLN A C 1
ATOM 1420 O O . GLN A 1 188 ? -17.783 -3.815 15.971 1.00 96.75 188 GLN A O 1
ATOM 1425 N N . ASN A 1 189 ? -18.838 -2.493 17.443 1.00 95.81 189 ASN A N 1
ATOM 1426 C CA . ASN A 1 189 ? -18.858 -1.303 16.589 1.00 95.81 189 ASN A CA 1
ATOM 1427 C C . ASN A 1 189 ? -17.436 -0.800 16.293 1.00 95.81 189 ASN A C 1
ATOM 1429 O O . ASN A 1 189 ? -17.138 -0.440 15.158 1.00 95.81 189 ASN A O 1
ATOM 1433 N N . ARG A 1 190 ? -16.527 -0.856 17.279 1.00 95.69 190 ARG A N 1
ATOM 1434 C CA . ARG A 1 190 ? -15.098 -0.539 17.086 1.00 95.69 190 ARG A CA 1
ATOM 1435 C C . ARG A 1 190 ? -14.441 -1.448 16.042 1.00 95.69 190 ARG A C 1
ATOM 1437 O O . ARG A 1 190 ? -13.668 -0.968 15.217 1.00 95.69 190 ARG A O 1
ATOM 1444 N N . LEU A 1 191 ? -14.751 -2.748 16.070 1.00 96.44 191 LEU A N 1
ATOM 1445 C CA . LEU A 1 191 ? -14.251 -3.719 15.091 1.00 96.44 191 LEU A CA 1
ATOM 1446 C C . LEU A 1 191 ? -14.839 -3.476 13.695 1.00 96.44 191 LEU A C 1
ATOM 1448 O O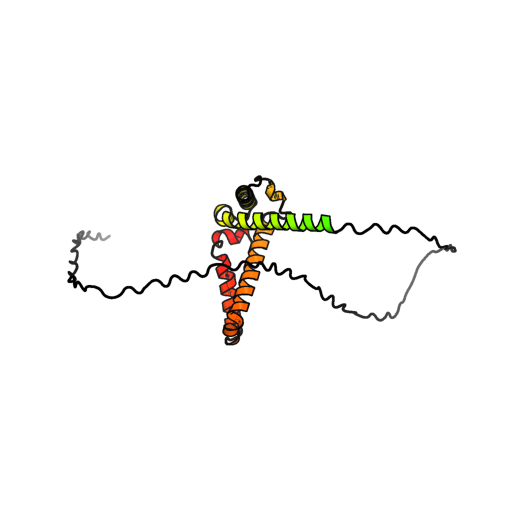 . LEU A 1 191 ? -14.087 -3.505 12.726 1.00 96.44 191 LEU A O 1
ATOM 1452 N N . ILE A 1 192 ? -16.143 -3.192 13.593 1.00 96.75 192 ILE A N 1
ATOM 1453 C CA . ILE A 1 192 ? -16.806 -2.853 12.323 1.00 96.75 192 ILE A CA 1
ATOM 1454 C C . ILE A 1 192 ? -16.139 -1.628 11.689 1.00 96.75 192 ILE A C 1
ATOM 1456 O O . ILE A 1 192 ? -15.672 -1.724 10.558 1.00 96.75 192 ILE A O 1
ATOM 1460 N N . ILE A 1 193 ? -15.986 -0.530 12.440 1.00 96.06 193 ILE A N 1
ATOM 1461 C CA . ILE A 1 193 ? -15.336 0.699 11.957 1.00 96.06 193 ILE A CA 1
ATOM 1462 C C . ILE A 1 193 ? -13.909 0.410 11.471 1.00 96.06 193 ILE A C 1
ATOM 1464 O O . ILE A 1 193 ? -13.550 0.805 10.366 1.00 96.06 193 ILE A O 1
ATOM 1468 N N . ALA A 1 194 ? -13.101 -0.331 12.238 1.00 96.31 194 ALA A N 1
ATOM 1469 C CA . ALA A 1 194 ? -11.735 -0.670 11.832 1.00 96.31 194 ALA A CA 1
ATOM 1470 C C . ALA A 1 194 ? -11.679 -1.515 10.540 1.00 96.31 194 ALA A C 1
ATOM 1472 O O . ALA A 1 194 ? -10.823 -1.282 9.683 1.00 96.31 194 ALA A O 1
ATOM 1473 N N . ILE A 1 195 ? -12.596 -2.477 10.382 1.00 97.12 195 ILE A N 1
ATOM 1474 C CA . ILE A 1 195 ? -12.700 -3.327 9.187 1.00 97.12 195 ILE A CA 1
ATOM 1475 C C . ILE 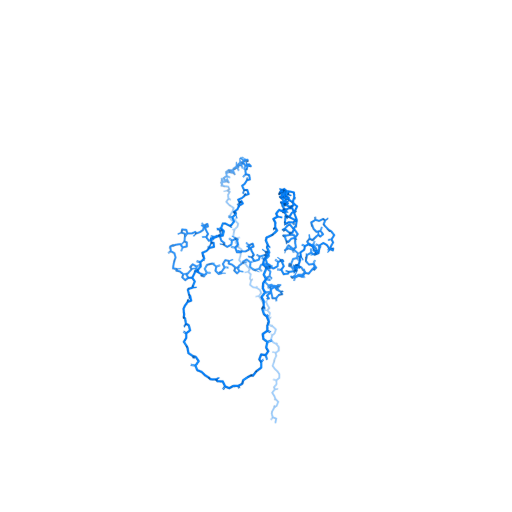A 1 195 ? -13.151 -2.497 7.978 1.00 97.12 195 ILE A C 1
ATOM 1477 O O . ILE A 1 195 ? -12.503 -2.551 6.934 1.00 97.12 195 ILE A O 1
ATOM 1481 N N . GLU A 1 196 ? -14.203 -1.689 8.114 1.00 96.88 196 GLU A N 1
ATOM 1482 C CA . GLU A 1 196 ? -14.695 -0.798 7.057 1.00 96.88 196 GLU A CA 1
ATOM 1483 C C . GLU A 1 196 ? -13.617 0.200 6.619 1.00 96.88 196 GLU A C 1
ATOM 1485 O O . GLU A 1 196 ? -13.344 0.324 5.425 1.00 96.88 196 GLU A O 1
ATOM 1490 N N . THR A 1 197 ? -12.928 0.853 7.561 1.00 96.62 197 THR A N 1
ATOM 1491 C CA . THR A 1 197 ? -11.802 1.753 7.271 1.00 96.62 197 THR A CA 1
ATOM 1492 C C . THR A 1 197 ? -10.705 1.041 6.475 1.00 96.62 197 THR A C 1
ATOM 1494 O O . THR A 1 197 ? -10.233 1.581 5.472 1.00 96.62 197 THR A O 1
ATOM 1497 N N . ARG A 1 198 ? -10.331 -0.190 6.853 1.00 96.94 198 ARG A N 1
ATOM 1498 C CA . ARG A 1 198 ? -9.276 -0.954 6.166 1.00 96.94 198 ARG A CA 1
ATOM 1499 C C . ARG A 1 198 ? -9.689 -1.489 4.791 1.00 96.94 198 ARG A C 1
ATOM 1501 O O . ARG A 1 198 ? -8.830 -1.612 3.915 1.00 96.94 198 ARG A O 1
ATOM 1508 N N . LEU A 1 199 ? -10.973 -1.792 4.590 1.00 96.50 199 LEU A N 1
ATOM 1509 C CA . LEU A 1 199 ? -11.531 -2.207 3.298 1.00 96.50 199 LEU A CA 1
ATOM 1510 C C . LEU A 1 199 ? -11.718 -1.019 2.345 1.00 96.50 199 LEU A C 1
ATOM 1512 O O . LEU A 1 199 ? -11.424 -1.145 1.159 1.00 96.50 199 LEU A O 1
ATOM 1516 N N . ASN A 1 200 ? -12.109 0.153 2.849 1.00 96.88 200 ASN A N 1
ATOM 1517 C CA . ASN A 1 200 ? -12.235 1.373 2.046 1.00 96.88 200 ASN A CA 1
ATOM 1518 C C . ASN A 1 200 ? -10.896 1.798 1.408 1.00 96.88 200 ASN A C 1
ATOM 1520 O O . ASN A 1 200 ? -10.887 2.324 0.297 1.00 96.88 200 ASN A O 1
ATOM 1524 N N . MET A 1 201 ? -9.756 1.484 2.036 1.00 95.56 201 MET A N 1
ATOM 1525 C CA . MET A 1 201 ? -8.419 1.673 1.443 1.00 95.56 201 MET A CA 1
ATOM 1526 C C . MET A 1 201 ? -8.160 0.794 0.203 1.00 95.56 201 MET A C 1
ATOM 1528 O O . MET A 1 201 ? -7.325 1.146 -0.629 1.00 95.56 201 MET A O 1
ATOM 1532 N N . LEU A 1 202 ? -8.874 -0.329 0.045 1.00 94.75 202 LEU A N 1
ATOM 1533 C CA . LEU A 1 202 ? -8.768 -1.215 -1.125 1.00 94.75 202 LEU A CA 1
ATOM 1534 C C . LEU A 1 202 ? -9.604 -0.729 -2.321 1.00 94.75 202 LEU A C 1
ATOM 1536 O O . LEU A 1 202 ? -9.327 -1.125 -3.452 1.00 94.75 202 LEU A O 1
ATOM 1540 N N . HIS A 1 203 ? -10.598 0.139 -2.094 1.00 94.25 203 HIS A N 1
ATOM 1541 C CA . HIS A 1 203 ? -11.529 0.635 -3.115 1.00 94.25 203 HIS A CA 1
ATOM 1542 C C . HIS A 1 203 ? -10.859 1.111 -4.427 1.00 94.25 203 HIS A C 1
ATOM 1544 O O . HIS A 1 203 ? -11.315 0.688 -5.489 1.00 94.25 203 HIS A O 1
ATOM 1550 N N . PRO A 1 204 ? -9.785 1.934 -4.436 1.00 92.00 204 PRO A N 1
ATOM 1551 C CA . PRO A 1 204 ? -9.140 2.364 -5.687 1.00 92.00 204 PRO A CA 1
ATOM 1552 C C . PRO A 1 204 ? -8.444 1.244 -6.484 1.00 92.00 204 PRO A C 1
ATOM 1554 O O . PRO A 1 204 ? -8.067 1.475 -7.630 1.00 92.00 204 PRO A O 1
ATOM 1557 N N . TYR A 1 205 ? -8.278 0.047 -5.911 1.00 94.25 205 TYR A N 1
ATOM 1558 C CA . TYR A 1 205 ? -7.594 -1.088 -6.543 1.00 94.25 205 TYR A CA 1
ATOM 1559 C C . TYR A 1 205 ? -8.487 -2.326 -6.723 1.00 94.25 205 TYR A C 1
ATOM 1561 O O . TYR A 1 205 ? -7.993 -3.337 -7.226 1.00 94.25 205 TYR A O 1
ATOM 1569 N N . VAL A 1 206 ? -9.772 -2.263 -6.343 1.00 94.00 206 VAL A N 1
ATOM 1570 C CA . VAL A 1 206 ? -10.676 -3.424 -6.204 1.00 94.00 206 VAL A CA 1
ATOM 1571 C C . VAL A 1 206 ? -10.718 -4.338 -7.438 1.00 94.00 206 VAL A C 1
ATOM 1573 O O . VAL A 1 206 ? -10.579 -5.548 -7.291 1.00 94.00 206 VAL A O 1
ATOM 1576 N N . GLU A 1 207 ? -10.770 -3.770 -8.646 1.00 92.94 207 GLU A N 1
ATOM 1577 C CA . GLU A 1 207 ? -10.767 -4.507 -9.925 1.00 92.94 207 GLU A CA 1
ATOM 1578 C C . GLU A 1 207 ? -9.492 -5.345 -10.148 1.00 92.94 207 GLU A C 1
ATOM 1580 O O . GLU A 1 207 ? -9.514 -6.382 -10.806 1.00 92.94 207 GLU A O 1
ATOM 1585 N N . THR A 1 208 ? -8.361 -4.898 -9.594 1.00 94.00 208 THR A N 1
ATOM 1586 C CA . THR A 1 208 ? -7.045 -5.556 -9.727 1.00 94.00 208 THR A CA 1
ATOM 1587 C C . THR A 1 208 ? -6.671 -6.400 -8.509 1.00 94.00 208 THR A C 1
ATOM 1589 O O . THR A 1 208 ? -5.751 -7.212 -8.584 1.00 94.00 208 THR A O 1
ATOM 1592 N N . TRP A 1 209 ? -7.369 -6.227 -7.383 1.00 94.12 209 TRP A N 1
ATOM 1593 C CA . TRP A 1 209 ? -7.045 -6.876 -6.112 1.00 94.12 209 TRP A CA 1
ATOM 1594 C C . TRP A 1 209 ? -7.069 -8.418 -6.142 1.00 94.12 209 TRP A C 1
ATOM 1596 O O . TRP A 1 209 ? -6.223 -9.011 -5.476 1.00 94.12 209 TRP A O 1
ATOM 1606 N N . PRO A 1 210 ? -7.902 -9.107 -6.955 1.00 93.38 210 PRO A N 1
ATOM 1607 C CA . PRO A 1 210 ? -7.811 -10.563 -7.123 1.00 93.38 210 PRO A CA 1
ATOM 1608 C C . PRO A 1 210 ? -6.463 -11.077 -7.663 1.00 93.38 210 PRO A C 1
ATOM 1610 O O . PRO A 1 210 ? -6.203 -12.272 -7.586 1.00 93.38 210 PRO A O 1
ATOM 1613 N N . GLN A 1 211 ? -5.607 -10.203 -8.206 1.00 92.38 211 GLN A N 1
ATOM 1614 C CA . GLN A 1 211 ? -4.238 -10.527 -8.633 1.00 92.38 211 GLN A CA 1
ATOM 1615 C C . GLN A 1 211 ? -3.202 -10.403 -7.490 1.00 92.38 211 GLN A C 1
ATOM 1617 O O . GLN A 1 211 ? -2.052 -10.803 -7.657 1.00 92.38 211 GLN A O 1
ATOM 1622 N N . ALA A 1 212 ? -3.580 -9.799 -6.359 1.00 89.81 212 ALA A N 1
ATOM 1623 C CA . ALA A 1 212 ? -2.705 -9.497 -5.222 1.00 89.81 212 ALA A CA 1
ATOM 1624 C C . ALA A 1 212 ? -2.864 -10.467 -4.032 1.00 89.81 212 ALA A C 1
ATOM 1626 O O . ALA A 1 212 ? -2.150 -10.319 -3.038 1.00 89.81 212 ALA A O 1
ATOM 1627 N N . LEU A 1 213 ? -3.802 -11.418 -4.126 1.00 87.1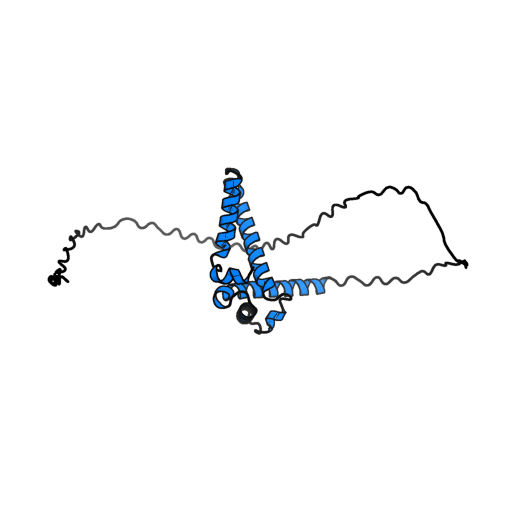2 213 LEU A N 1
ATOM 1628 C CA . LEU A 1 213 ? -4.133 -12.426 -3.110 1.00 87.12 213 LEU A CA 1
ATOM 1629 C C . LEU A 1 213 ? -3.408 -13.758 -3.367 1.00 87.12 213 LEU A C 1
ATOM 1631 O O . LEU A 1 213 ? -2.923 -14.333 -2.368 1.00 87.12 213 LEU A O 1
#

Mean predicted aligned error: 20.42 Å

Nearest PDB structures (foldseek):
  6awl-assembly1_A  TM=8.982E-01  e=3.778E-05  Homo sapiens
  6awl-assembly1_B  TM=9.052E-01  e=3.778E-05  Homo sapiens
  4rhp-assembly1_B  TM=8.867E-01  e=7.343E-05  Homo sapiens
  3qpl-assembly1_A  TM=6.034E-01  e=2.877E+00  Mycobacterium tuberculosis

Solvent-accessible surface area (backbone atoms only — not comparable to full-atom values): 14515 Å² total; per-residue (Å²): 138,85,88,80,84,90,78,80,88,79,84,79,78,85,79,77,83,82,83,84,86,80,82,88,80,87,76,82,88,81,81,83,76,83,81,80,79,79,80,84,72,84,81,92,78,89,76,85,81,79,78,74,80,82,77,80,82,76,81,80,84,79,87,85,87,82,90,83,85,85,89,86,89,88,88,84,85,85,83,90,86,84,86,89,83,84,84,91,85,82,88,80,89,74,87,72,77,88,76,57,74,66,62,53,58,52,55,58,50,53,50,59,46,50,51,54,35,43,63,40,12,58,76,33,27,86,81,56,31,70,36,65,65,9,36,20,52,8,20,45,75,69,74,41,56,55,77,53,45,71,77,42,92,64,44,39,62,49,48,54,47,52,53,51,50,53,49,56,51,51,48,47,53,53,52,62,76,40,38,78,66,47,70,76,44,57,72,67,58,45,50,50,51,56,50,51,58,57,51,57,72,42,58,88,43,54,95,44,45,86,68,68,114

Secondary structure (DSSP, 8-state):
--PPPP---------PPPPPPPP--------PPP-----------------------------------------------------------------HHHHHHHHHHHHHHHHHHHHHHHTTHHHH-SSHHHHHHHHHHTT--GGGGGGSTTTHHHHHHHHHHHHHHHHHHHHHHTHHHHHTS-HHHHHHHHHHHHHHTTGGGTTTGGG--

Sequence (213 aa):
APHGPPASLAVARLTLPHPPRLPLHTHPALLSRPMSVFTLSHRLLGVRAGYSAAGRCVARRVGRPLSTHTPERPELSEPQSEPQSKPQGEASESERPTSQPAAKAAEDADASLRERLLEAALKEVPKHGWNVSAISAGAVACGLAPTAHGILPRGPIELVRYFNTQCDETLRAELEARQEELEQLEVQNRLIIAIETRLNMLHPYVETWPQAL

Organism: NCBI:txid141414

InterPro domains:
  IPR012762 Ubiquinone biosynthesis protein COQ9 [PTHR21427] (84-213)
  IPR048674 Ubiquinone biosynthesis protein COQ9, HTH domain [PF21392] (113-139)

pLDDT: mean 71.44, std 23.87, range [27.64, 97.44]

Foldseek 3Di:
DDDDDDDDDDPDDPPDDDDDDDDDDDDDDDDDDDDPPPPPDDDDDDDPPPPDPPDDPPDDDDDDDDDDDDDDDDDDDDDDDDDDDDDDDDDDDDCPDDPPPPVVVVVVVLVVVVLQLLVLLVVCCLPPFLFLQSSLNSCVVVVHHSVCLVSPVVRSLVSLVSLLVVLVVVLVVVCVVCVVVLVVDDPVVSVVVSVVSSVVSCVSNVVRVVVSD

Radius of gyration: 37.5 Å; Cα contacts (8 Å, |Δi|>4): 93; chains: 1; bounding box: 109×102×71 Å